Protein AF-A0AAD9R976-F1 (afdb_monomer)

InterPro domains:
  IPR001878 Zinc finger, CCHC-type [SM00343] (143-159)
  IPR001878 Zinc finger, CCHC-type [SM00343] (165-181)
  IPR036875 Zinc finger, CCHC-type superfamily [SSF57756] (142-181)

Sequence (215 aa):
MNLVSHGRLQEFPATRDASSQTETEGRQDQAVQTTREEMAEAAAQTELLGTREVGIQFVEAHEQPGRYEYPPPVRREDPDLPYRETQQALESRRRELRRRQRERARGPTFDELLGATAQEKRNEAEERARIDREEPVRRFFGVCFNCRSTAHRYPNCPHPPRHTFCFRCGLPGKTVKECPRCAYGWEAQGPYRPGETDEVERNRVKKEAMREYYR

Secondary structure (DSSP, 8-state):
----------PPPPP------SSSTHHHHHHHHHHHHHHHHHHHHHGGG--------PPP-------PPPPP------TTHHHHHHHHHHHHHHHHHHHHHHHHHH---HHHHTT--HHHHHHHHHHHHHHHHHS-----TTS-TTT--SSS-GGG-SS---S-B-TTT--BT--TTT-TTTHHHHHTT-S--TTTSTHHHHHHHHHHHHHHHT-

Foldseek 3Di:
DDDDDDDDDDDDDDDDDDDDPPDPPVVVVVVVVVVVVVVVVVVVVVVPPPDDDDDDDDDDDDDDDDPDDDDPDDPDPPPCVVVVVVVVVVVVVVVVVVVVVVVVVVPDDPCVVVVCDPVVVVVVVVVVVVCVVVPCPPCLVQAALQPRDSPDHVVPDPDDRPFAADPRNSHTHDYLCRDPVRVVVDVVVPDDDVPPPCPVVVVVVVVVVVVVVVD

Organism: NCBI:txid1348599

Mean predicted aligned error: 19.86 Å

Radius of gyration: 41.47 Å; Cα contacts (8 Å, |Δi|>4): 73; chains: 1; bounding box: 72×50×154 Å

pLDDT: mean 74.04, std 16.81, range [42.97, 97.44]

Solvent-accessible surface area (backbone atoms only — not comparable to full-atom values): 14153 Å² total; per-residue (Å²): 141,84,88,83,84,83,80,81,87,80,84,78,82,85,82,84,85,76,89,89,84,83,78,71,68,73,64,59,60,56,62,60,53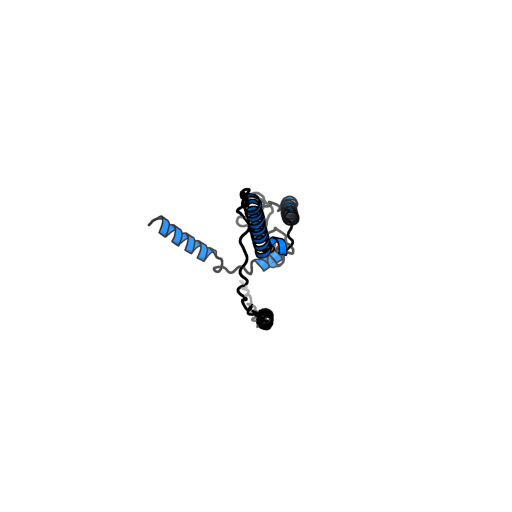,58,58,55,54,57,56,54,55,57,56,61,62,61,66,78,77,72,79,84,83,79,83,80,82,83,79,85,81,83,86,75,94,72,89,72,81,79,76,81,86,70,85,76,70,80,78,59,62,73,54,54,57,52,49,54,52,51,52,50,53,52,52,51,51,51,50,53,51,51,58,61,70,62,54,78,50,72,59,62,73,67,62,63,42,76,61,53,58,48,50,52,52,48,51,50,52,44,51,66,65,70,47,74,74,70,76,59,87,51,44,10,76,73,80,63,42,66,89,41,48,57,96,66,48,91,62,77,86,78,69,56,38,14,86,84,80,58,49,74,79,25,46,44,77,70,25,94,86,42,22,68,68,40,61,76,67,45,81,90,52,92,86,73,50,64,61,60,57,52,50,48,52,52,51,51,54,52,58,57,74,78,106

Structure (mmCIF, N/CA/C/O backbone):
data_AF-A0AAD9R976-F1
#
_entry.id   AF-A0AAD9R976-F1
#
loop_
_atom_site.group_PDB
_atom_site.id
_atom_site.type_symbol
_atom_site.label_atom_id
_atom_site.label_alt_id
_atom_site.label_comp_id
_atom_site.label_asym_id
_atom_site.label_entity_id
_atom_site.label_seq_id
_atom_site.pdbx_PDB_ins_code
_atom_site.Cartn_x
_atom_site.Cartn_y
_atom_site.Cartn_z
_atom_site.occupancy
_atom_site.B_iso_or_equiv
_atom_site.auth_seq_id
_atom_site.auth_comp_id
_atom_site.auth_asym_id
_atom_site.auth_atom_id
_atom_site.pdbx_PDB_model_num
ATOM 1 N N . MET A 1 1 ? 9.659 0.301 -65.713 1.00 44.78 1 MET A N 1
ATOM 2 C CA . MET A 1 1 ? 8.769 -0.730 -65.141 1.00 44.78 1 MET A CA 1
ATOM 3 C C . MET A 1 1 ? 8.760 -0.538 -63.631 1.00 44.78 1 MET A C 1
ATOM 5 O O . MET A 1 1 ? 9.730 -0.910 -62.996 1.00 44.78 1 MET A O 1
ATOM 9 N N . ASN A 1 2 ? 7.733 0.119 -63.084 1.00 43.66 2 ASN A N 1
ATOM 10 C CA . ASN A 1 2 ? 7.552 0.323 -61.642 1.00 43.66 2 ASN A CA 1
ATOM 11 C C . ASN A 1 2 ? 6.185 -0.257 -61.266 1.00 43.66 2 ASN A C 1
ATOM 13 O O . ASN A 1 2 ? 5.170 0.207 -61.779 1.00 43.66 2 ASN A O 1
ATOM 17 N N . LEU A 1 3 ? 6.172 -1.285 -60.418 1.00 52.12 3 LEU A N 1
ATOM 18 C CA . LEU A 1 3 ? 4.960 -1.879 -59.855 1.00 52.12 3 LEU A CA 1
ATOM 19 C C . LEU A 1 3 ? 4.777 -1.319 -58.442 1.00 52.12 3 LEU A C 1
ATOM 21 O O . LEU A 1 3 ? 5.560 -1.617 -57.544 1.00 52.12 3 LEU A O 1
ATOM 25 N N . VAL A 1 4 ? 3.765 -0.470 -58.275 1.00 55.75 4 VAL A N 1
ATOM 26 C CA . VAL A 1 4 ? 3.339 0.079 -56.984 1.00 55.75 4 VAL A CA 1
ATOM 27 C C . VAL A 1 4 ? 2.224 -0.816 -56.449 1.00 55.75 4 VAL A C 1
ATOM 29 O O . VAL A 1 4 ? 1.128 -0.856 -57.004 1.00 55.75 4 VAL A O 1
ATOM 32 N N . SER A 1 5 ? 2.515 -1.562 -55.387 1.00 59.25 5 SER A N 1
ATOM 33 C CA . SER A 1 5 ? 1.550 -2.430 -54.708 1.00 59.25 5 SER A CA 1
ATOM 34 C C . SER A 1 5 ? 0.791 -1.632 -53.647 1.00 59.25 5 SER A C 1
ATOM 36 O O . SER A 1 5 ? 1.349 -1.283 -52.608 1.00 59.25 5 SER A O 1
ATOM 38 N N . HIS A 1 6 ? -0.487 -1.344 -53.898 1.00 57.94 6 HIS A N 1
ATOM 39 C CA . HIS A 1 6 ? -1.389 -0.739 -52.917 1.00 57.94 6 HIS A CA 1
ATOM 40 C C . HIS A 1 6 ? -1.851 -1.791 -51.897 1.00 57.94 6 HIS A C 1
ATOM 42 O O . HIS A 1 6 ? -2.582 -2.724 -52.230 1.00 57.94 6 HIS A O 1
ATOM 48 N N . GLY A 1 7 ? -1.410 -1.638 -50.646 1.00 57.66 7 GLY A N 1
ATOM 49 C CA . GLY A 1 7 ? -1.854 -2.442 -49.508 1.00 57.66 7 GLY A CA 1
ATOM 50 C C . GLY A 1 7 ? -3.281 -2.085 -49.091 1.00 57.66 7 GLY A C 1
ATOM 51 O O . GLY A 1 7 ? -3.593 -0.928 -48.821 1.00 57.66 7 GLY A O 1
ATOM 52 N N . ARG A 1 8 ? -4.144 -3.102 -49.059 1.00 65.69 8 ARG A N 1
ATOM 53 C CA . ARG A 1 8 ? -5.564 -3.049 -48.695 1.00 65.69 8 ARG A CA 1
ATOM 54 C C . ARG A 1 8 ? -5.696 -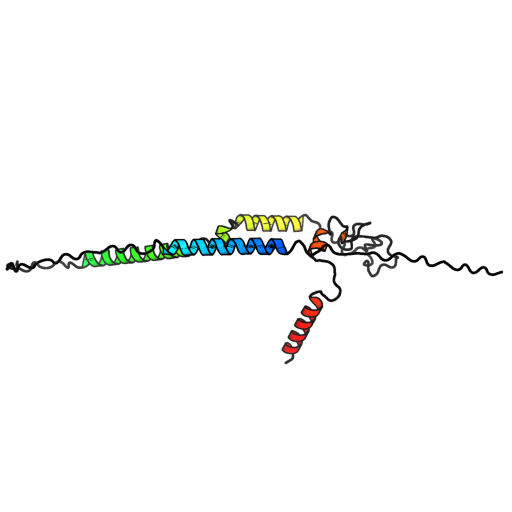2.946 -47.170 1.00 65.69 8 ARG A C 1
ATOM 56 O O . ARG A 1 8 ? -5.301 -3.871 -46.466 1.00 65.69 8 ARG A O 1
ATOM 63 N N . LEU A 1 9 ? -6.230 -1.832 -46.671 1.00 53.31 9 LEU A N 1
ATOM 64 C CA . LEU A 1 9 ? -6.577 -1.663 -45.258 1.00 53.31 9 LEU A CA 1
ATOM 65 C C . LEU A 1 9 ? -7.736 -2.605 -44.906 1.00 53.31 9 LEU A C 1
ATOM 67 O O . LEU A 1 9 ? -8.767 -2.612 -45.577 1.00 53.31 9 LEU A O 1
ATOM 71 N N . GLN A 1 10 ? -7.526 -3.435 -43.887 1.00 61.56 10 GLN A N 1
ATOM 72 C CA . GLN A 1 10 ? -8.500 -4.384 -43.361 1.00 61.56 10 GLN A CA 1
ATOM 73 C C . GLN A 1 10 ? -9.175 -3.732 -42.146 1.00 61.56 10 GLN A C 1
ATOM 75 O O . GLN A 1 10 ? -8.515 -3.444 -41.149 1.00 61.56 10 GLN A O 1
ATOM 80 N N . GLU A 1 11 ? -10.468 -3.435 -42.259 1.00 65.06 11 GLU A N 1
ATOM 81 C CA . GLU A 1 11 ? -11.272 -2.838 -41.189 1.00 65.06 11 GLU A CA 1
ATOM 82 C C . GLU A 1 11 ? -11.631 -3.909 -40.146 1.00 65.06 11 GLU A C 1
ATOM 84 O O . GLU A 1 11 ? -12.155 -4.971 -40.485 1.00 65.06 11 GLU A O 1
ATOM 89 N N . PHE A 1 12 ? -11.327 -3.643 -38.873 1.00 48.59 12 PHE A N 1
ATOM 90 C CA . PHE A 1 12 ? -11.688 -4.513 -37.751 1.00 48.59 12 PHE A CA 1
ATOM 91 C C . PHE A 1 12 ? -13.084 -4.147 -37.214 1.00 48.59 12 PHE A C 1
ATOM 93 O O . PHE A 1 12 ? -13.392 -2.960 -37.095 1.00 48.59 12 PHE A O 1
ATOM 100 N N . PRO A 1 13 ? -13.931 -5.134 -36.861 1.00 62.84 13 PRO A N 1
ATOM 101 C CA . PRO A 1 13 ? -15.273 -4.877 -36.351 1.00 62.84 13 PRO A CA 1
ATOM 102 C C . PRO A 1 13 ? -15.249 -4.290 -34.933 1.00 62.84 13 PRO A C 1
ATOM 104 O O . PRO A 1 13 ? -14.456 -4.696 -34.084 1.00 62.84 13 PRO A O 1
ATOM 107 N N . ALA A 1 14 ? -16.162 -3.350 -34.683 1.00 55.41 14 ALA A N 1
ATOM 108 C CA . ALA A 1 14 ? -16.361 -2.701 -33.393 1.00 55.41 14 ALA A CA 1
ATOM 109 C C . ALA A 1 14 ? -16.757 -3.717 -32.306 1.00 55.41 14 ALA A C 1
ATOM 111 O O . ALA A 1 14 ? -17.782 -4.397 -32.409 1.00 55.41 14 ALA A O 1
ATOM 112 N N . THR A 1 15 ? -15.953 -3.804 -31.249 1.00 56.44 15 THR A N 1
ATOM 113 C CA . THR A 1 15 ? -16.247 -4.608 -30.063 1.00 56.44 15 THR A CA 1
ATOM 114 C C . THR A 1 15 ? -17.342 -3.933 -29.236 1.00 56.44 15 THR A C 1
ATOM 116 O O . THR A 1 15 ? -17.179 -2.821 -28.736 1.00 56.44 15 THR A O 1
ATOM 119 N N . ARG A 1 16 ? -18.486 -4.616 -29.121 1.00 55.03 16 ARG A N 1
ATOM 120 C CA . ARG A 1 16 ? -19.540 -4.349 -28.136 1.00 55.03 16 ARG A CA 1
ATOM 121 C C . ARG A 1 16 ? -19.059 -4.835 -26.769 1.00 55.03 16 ARG A C 1
ATOM 123 O O . ARG A 1 16 ? -19.079 -6.038 -26.541 1.00 55.03 16 ARG A O 1
ATOM 130 N N . ASP A 1 17 ? -18.736 -3.917 -25.867 1.00 49.31 17 ASP A N 1
ATOM 131 C CA . ASP A 1 17 ? -18.639 -4.214 -24.436 1.00 49.31 17 ASP A CA 1
ATOM 132 C C . ASP A 1 17 ? -19.798 -3.517 -23.718 1.00 49.31 17 ASP A C 1
ATOM 134 O O . ASP A 1 17 ? -19.826 -2.296 -23.562 1.00 49.31 17 ASP A O 1
ATOM 138 N N . ALA A 1 18 ? -20.800 -4.314 -23.345 1.00 53.69 18 ALA A N 1
ATOM 139 C CA . ALA A 1 18 ? -21.966 -3.898 -22.584 1.00 53.69 18 ALA A CA 1
ATOM 140 C C . ALA A 1 18 ? -21.968 -4.581 -21.209 1.00 53.69 18 ALA A C 1
ATOM 142 O O . ALA A 1 18 ? -21.865 -5.800 -21.119 1.00 53.69 18 ALA A O 1
ATOM 143 N N . SER A 1 19 ? -22.154 -3.751 -20.180 1.00 54.53 19 SER A N 1
ATOM 144 C CA . SER A 1 19 ? -22.955 -3.990 -18.972 1.00 54.53 19 SER A CA 1
ATOM 145 C C . SER A 1 19 ? -22.742 -5.281 -18.172 1.00 54.53 19 SER A C 1
ATOM 147 O O . SER A 1 19 ? -23.407 -6.283 -18.413 1.00 54.53 19 SER A O 1
ATOM 149 N N . SER A 1 20 ? -21.950 -5.201 -17.096 1.00 54.16 20 SER A N 1
ATOM 150 C CA . SER A 1 20 ? -21.977 -6.207 -16.019 1.00 54.16 20 SER A CA 1
ATOM 151 C C . SER A 1 20 ? -21.491 -5.683 -14.651 1.00 54.16 20 SER A C 1
ATOM 153 O O . SER A 1 20 ? -20.714 -6.362 -13.986 1.00 54.16 20 SER A O 1
ATOM 155 N N . GLN A 1 21 ? -21.879 -4.469 -14.225 1.00 53.38 21 GLN A N 1
ATOM 156 C CA . GLN A 1 21 ? -21.360 -3.868 -12.973 1.00 53.38 21 GLN A CA 1
ATOM 157 C C . GLN A 1 21 ? -22.394 -3.424 -11.916 1.00 53.38 21 GLN A C 1
ATOM 159 O O . GLN A 1 21 ? -21.988 -2.839 -10.923 1.00 53.38 21 GLN A O 1
ATOM 164 N N . THR A 1 22 ? -23.695 -3.715 -12.031 1.00 54.75 22 THR A N 1
ATOM 165 C CA . THR A 1 22 ? -24.701 -3.113 -11.116 1.00 54.75 22 THR A CA 1
ATOM 166 C C . THR A 1 22 ? -25.322 -4.034 -10.057 1.00 54.75 22 THR A C 1
ATOM 168 O O . THR A 1 22 ? -26.258 -3.612 -9.391 1.00 54.75 22 THR A O 1
ATOM 171 N N . GLU A 1 23 ? -24.854 -5.270 -9.852 1.00 55.75 23 GLU A N 1
ATOM 172 C CA . GLU A 1 23 ? -25.568 -6.216 -8.961 1.00 55.75 23 GLU A CA 1
ATOM 173 C C . GLU A 1 23 ? -24.941 -6.430 -7.570 1.00 55.75 23 GLU A C 1
ATOM 175 O O . GLU A 1 23 ? -25.578 -7.019 -6.698 1.00 55.75 23 GLU A O 1
ATOM 180 N N . THR A 1 24 ? -23.727 -5.940 -7.302 1.00 55.38 24 THR A N 1
ATOM 181 C CA . THR A 1 24 ? -23.036 -6.227 -6.027 1.00 55.38 24 THR A CA 1
ATOM 182 C C . THR A 1 24 ? -23.250 -5.193 -4.922 1.00 55.38 24 THR A C 1
ATOM 184 O O . THR A 1 24 ? -23.068 -5.529 -3.754 1.00 55.38 24 THR A O 1
ATOM 187 N N . GLU A 1 25 ? -23.670 -3.967 -5.241 1.00 53.06 25 GLU A N 1
ATOM 188 C CA . GLU A 1 25 ? -23.799 -2.891 -4.241 1.00 53.06 25 GLU A CA 1
ATOM 189 C C . GLU A 1 25 ? -25.063 -3.035 -3.370 1.00 53.06 25 GLU A C 1
ATOM 191 O O . GLU A 1 25 ? -25.015 -2.788 -2.169 1.00 53.06 25 GLU A O 1
ATOM 196 N N . GLY A 1 26 ? -26.164 -3.584 -3.900 1.00 52.47 26 GLY A N 1
ATOM 197 C CA . GLY A 1 26 ? -27.426 -3.709 -3.149 1.00 52.47 26 GLY A CA 1
ATOM 198 C C . GLY A 1 26 ? -27.428 -4.734 -2.003 1.00 52.47 26 GLY A C 1
ATOM 199 O O . GLY A 1 26 ? -28.357 -4.753 -1.196 1.00 52.47 26 GLY A O 1
ATOM 200 N N . ARG A 1 27 ? -26.413 -5.605 -1.907 1.00 52.91 27 ARG A N 1
ATOM 201 C CA . ARG A 1 27 ? -26.373 -6.681 -0.899 1.00 52.91 27 ARG A CA 1
ATOM 202 C C . ARG A 1 27 ? -25.699 -6.262 0.409 1.00 52.91 27 ARG A C 1
ATOM 204 O O . ARG A 1 27 ? -25.957 -6.881 1.437 1.00 52.91 27 ARG A O 1
ATOM 211 N N . GLN A 1 28 ? -24.855 -5.228 0.381 1.00 55.72 28 GLN A N 1
ATOM 212 C CA . GLN A 1 28 ? -24.188 -4.723 1.586 1.00 55.72 28 GLN A CA 1
ATOM 213 C C . GLN A 1 28 ? -25.112 -3.827 2.419 1.00 55.72 28 GLN A C 1
ATOM 215 O O . GLN A 1 28 ? -25.107 -3.932 3.645 1.00 55.72 28 GLN A O 1
ATOM 220 N N . ASP A 1 29 ? -25.982 -3.045 1.778 1.00 56.03 29 ASP A N 1
ATOM 221 C CA . ASP A 1 29 ? -26.895 -2.141 2.489 1.00 56.03 29 ASP A CA 1
ATOM 222 C C . ASP A 1 29 ? -27.957 -2.881 3.322 1.00 56.03 29 ASP A C 1
ATOM 224 O O . ASP A 1 29 ? -28.343 -2.411 4.394 1.00 56.03 29 ASP A O 1
ATOM 228 N N . GLN A 1 30 ? -28.381 -4.079 2.900 1.00 57.72 30 GLN A N 1
ATOM 229 C CA . GLN A 1 30 ? -29.370 -4.869 3.648 1.00 57.72 30 GLN A CA 1
ATOM 230 C C . GLN A 1 30 ? -28.823 -5.420 4.975 1.00 57.72 30 GLN A C 1
ATOM 232 O O . GLN A 1 30 ? -29.559 -5.477 5.956 1.00 57.72 30 GLN A O 1
ATOM 237 N N . ALA A 1 31 ? -27.535 -5.775 5.046 1.00 59.00 31 ALA A N 1
ATOM 238 C CA . ALA A 1 31 ? -26.938 -6.328 6.267 1.00 59.00 31 ALA A CA 1
ATOM 239 C C . ALA A 1 31 ? -26.729 -5.267 7.366 1.00 59.00 31 ALA A C 1
ATOM 241 O O . ALA A 1 31 ? -26.733 -5.580 8.556 1.00 59.00 31 ALA A O 1
ATOM 242 N N . VAL A 1 32 ? -26.563 -3.997 6.982 1.00 60.88 32 VAL A N 1
ATOM 243 C CA . VAL A 1 32 ? -26.409 -2.890 7.938 1.00 60.88 32 VAL A CA 1
ATOM 244 C C . VAL A 1 32 ? -27.760 -2.490 8.540 1.00 60.88 32 VAL A C 1
ATOM 246 O O . VAL A 1 32 ? -27.821 -2.132 9.715 1.00 60.88 32 VAL A O 1
ATOM 249 N N . GLN A 1 33 ? -28.856 -2.604 7.784 1.00 60.62 33 GLN A N 1
ATOM 250 C CA . GLN A 1 33 ? -30.193 -2.261 8.278 1.00 60.62 33 GLN A CA 1
ATOM 251 C C . GLN A 1 33 ? -30.706 -3.250 9.336 1.00 60.62 33 GLN A C 1
ATOM 253 O O . GLN A 1 33 ? -31.237 -2.809 10.355 1.00 60.62 33 GLN A O 1
ATOM 258 N N . THR A 1 34 ? -30.458 -4.554 9.174 1.00 66.38 34 THR A N 1
ATOM 259 C CA . THR A 1 34 ? -30.938 -5.581 10.120 1.00 66.38 34 THR A CA 1
ATOM 260 C C . THR A 1 34 ? -30.334 -5.442 11.519 1.00 66.38 34 THR A C 1
ATOM 262 O O . THR A 1 34 ? -31.030 -5.609 12.514 1.00 66.38 34 THR A O 1
ATOM 265 N N . THR A 1 35 ? -29.060 -5.052 11.629 1.00 68.50 35 THR A N 1
ATOM 266 C CA . THR A 1 35 ? -28.397 -4.916 12.944 1.00 68.50 35 THR A CA 1
ATOM 267 C C . THR A 1 35 ? -28.891 -3.716 13.755 1.00 68.50 35 THR A C 1
ATOM 269 O O . THR A 1 35 ? -28.844 -3.730 14.985 1.00 68.50 35 THR A O 1
ATOM 272 N N . ARG A 1 36 ? -29.397 -2.667 13.093 1.00 72.25 36 ARG A N 1
ATOM 273 C CA . ARG A 1 36 ? -29.889 -1.461 13.771 1.00 72.25 36 ARG A CA 1
ATOM 274 C C . ARG A 1 36 ? -31.266 -1.667 14.405 1.00 72.25 36 ARG A C 1
ATOM 276 O O . ARG A 1 36 ? -31.518 -1.107 15.471 1.00 72.25 36 ARG A O 1
ATOM 283 N N . GLU A 1 37 ? -32.135 -2.449 13.770 1.00 73.50 37 GLU A N 1
ATOM 284 C CA . GLU A 1 37 ? -33.472 -2.751 14.298 1.00 73.50 37 GLU A CA 1
ATOM 285 C C . GLU A 1 37 ? -33.393 -3.669 15.527 1.00 73.50 37 GLU A C 1
ATOM 287 O O . GLU A 1 37 ? -34.012 -3.370 16.549 1.00 73.50 37 GLU A O 1
ATOM 292 N N . GLU A 1 38 ? -32.526 -4.687 15.503 1.00 74.38 38 GLU A N 1
ATOM 293 C CA . GLU A 1 38 ? -32.326 -5.598 16.643 1.00 74.38 38 GLU A CA 1
ATOM 294 C C . GLU A 1 38 ? -31.787 -4.878 17.896 1.00 74.38 38 GLU A C 1
ATOM 296 O O . GLU A 1 38 ? -32.214 -5.159 19.020 1.00 74.38 38 GLU A O 1
ATOM 301 N N . MET A 1 39 ? -30.891 -3.893 17.735 1.00 70.31 39 MET A N 1
ATOM 302 C CA . MET A 1 39 ? -30.391 -3.106 18.873 1.00 70.31 39 MET A CA 1
ATOM 303 C C . MET A 1 39 ? -31.442 -2.147 19.452 1.00 70.31 39 MET A C 1
ATOM 305 O O . MET A 1 39 ? -31.425 -1.882 20.657 1.00 70.31 39 MET A O 1
ATOM 309 N N . ALA A 1 40 ? -32.358 -1.631 18.626 1.00 73.06 40 ALA A N 1
ATOM 310 C CA . ALA A 1 40 ? -33.440 -0.766 19.095 1.00 73.06 40 ALA A CA 1
ATOM 311 C C . ALA A 1 40 ? -34.479 -1.550 19.916 1.00 73.06 40 ALA A C 1
ATOM 313 O O . ALA A 1 40 ? -34.969 -1.050 20.931 1.00 73.06 40 ALA A O 1
ATOM 314 N N . GLU A 1 41 ? -34.767 -2.795 19.533 1.00 73.38 41 GLU A N 1
ATOM 315 C CA . GLU A 1 41 ? -35.720 -3.648 20.247 1.00 73.38 41 GLU A CA 1
ATOM 316 C C . GLU A 1 41 ? -35.177 -4.115 21.612 1.00 73.38 41 GLU A C 1
ATOM 318 O O . GLU A 1 41 ? -35.903 -4.110 22.611 1.00 73.38 41 GLU A O 1
ATOM 323 N N . ALA A 1 42 ? -33.874 -4.405 21.706 1.00 66.31 42 ALA A N 1
ATOM 324 C CA . ALA A 1 42 ? -33.225 -4.748 22.974 1.00 66.31 42 ALA A CA 1
ATOM 325 C C . ALA A 1 42 ? -33.232 -3.586 23.991 1.00 66.31 42 ALA A C 1
ATOM 327 O O . ALA A 1 42 ? -33.390 -3.803 25.197 1.00 66.31 42 ALA A O 1
ATOM 328 N N . ALA A 1 43 ? -33.108 -2.339 23.523 1.00 66.31 43 ALA A N 1
ATOM 329 C CA . ALA A 1 43 ? -33.169 -1.165 24.394 1.00 66.31 43 ALA A CA 1
ATOM 330 C C . ALA A 1 43 ? -34.568 -0.982 25.015 1.00 66.31 43 ALA A C 1
ATOM 332 O O . ALA A 1 43 ? -34.676 -0.749 26.219 1.00 66.31 43 ALA A O 1
ATOM 333 N N . ALA A 1 44 ? -35.636 -1.183 24.234 1.00 66.94 44 ALA A N 1
ATOM 334 C CA . ALA A 1 44 ? -37.017 -1.046 24.704 1.00 66.94 44 ALA A CA 1
ATOM 335 C C . ALA A 1 44 ? -37.412 -2.090 25.769 1.00 66.94 44 ALA A C 1
ATOM 337 O O . ALA A 1 44 ? -38.168 -1.783 26.691 1.00 66.94 44 ALA A O 1
ATOM 338 N N . GLN A 1 45 ? -36.872 -3.312 25.704 1.00 64.31 45 GLN A N 1
ATOM 339 C CA . GLN A 1 45 ? -37.175 -4.351 26.700 1.00 64.31 45 GLN A CA 1
ATOM 340 C C . GLN A 1 45 ? -36.571 -4.058 28.084 1.00 64.31 45 GLN A C 1
ATOM 342 O O . GLN A 1 45 ? -37.061 -4.565 29.094 1.00 64.31 45 GLN A O 1
ATOM 347 N N . THR A 1 46 ? -35.541 -3.212 28.157 1.00 59.12 46 THR A N 1
ATOM 348 C CA . THR A 1 46 ? -34.829 -2.941 29.415 1.00 59.12 46 THR A CA 1
ATOM 349 C C . THR A 1 46 ? -35.573 -1.937 30.309 1.00 59.12 46 THR A C 1
ATOM 351 O O . THR A 1 46 ? -35.412 -1.960 31.529 1.00 59.12 46 THR A O 1
ATOM 354 N N . GLU A 1 47 ? -36.452 -1.100 29.748 1.00 60.81 47 GLU A N 1
ATOM 355 C CA . GLU A 1 47 ? -37.218 -0.106 30.518 1.00 60.81 47 GLU A CA 1
ATOM 356 C C . GLU A 1 47 ? -38.427 -0.699 31.269 1.00 60.81 47 GLU A C 1
ATOM 358 O O . GLU A 1 47 ? -38.890 -0.120 32.251 1.00 60.81 47 GLU A O 1
ATOM 363 N N . LEU A 1 48 ? -38.905 -1.892 30.896 1.00 57.03 48 LEU A N 1
ATOM 364 C CA . LEU A 1 48 ? -40.108 -2.501 31.488 1.00 57.03 48 LEU A CA 1
ATOM 365 C C . LEU A 1 48 ? -39.896 -3.187 32.852 1.00 57.03 48 LEU A C 1
ATOM 367 O O . LEU A 1 48 ? -40.871 -3.572 33.496 1.00 57.03 48 LEU A O 1
ATOM 371 N N . LEU A 1 49 ? -38.657 -3.329 33.336 1.00 56.19 49 LEU A N 1
ATOM 372 C CA . LEU A 1 49 ? -38.351 -4.049 34.588 1.00 56.19 49 LEU A CA 1
ATOM 373 C C . LEU A 1 49 ? -37.915 -3.135 35.752 1.00 56.19 49 LEU A C 1
ATOM 375 O O . LEU A 1 49 ? -37.427 -3.615 36.776 1.00 56.19 49 LEU A O 1
ATOM 379 N N . GLY A 1 50 ? -38.084 -1.819 35.607 1.00 55.31 50 GLY A N 1
ATOM 380 C CA . GLY A 1 50 ? -37.272 -0.837 36.320 1.00 55.31 50 GLY A CA 1
ATOM 381 C C . GLY A 1 50 ? -37.832 -0.100 37.538 1.00 55.31 50 GLY A C 1
ATOM 382 O O . GLY A 1 50 ? -37.094 0.737 38.029 1.00 55.31 50 GLY A O 1
ATOM 383 N N . THR A 1 51 ? -39.037 -0.336 38.071 1.00 54.50 51 THR A N 1
ATOM 384 C CA . THR A 1 51 ? -39.481 0.335 39.323 1.00 54.50 51 THR A CA 1
ATOM 385 C C . THR A 1 51 ? -40.523 -0.479 40.093 1.00 54.50 51 THR A C 1
ATOM 387 O O . THR A 1 51 ? -41.724 -0.228 40.042 1.00 54.50 51 THR A O 1
ATOM 390 N N . ARG A 1 52 ? -40.075 -1.469 40.871 1.00 48.78 52 ARG A N 1
ATOM 391 C CA . ARG A 1 52 ? -40.934 -2.092 41.888 1.00 48.78 52 ARG A CA 1
ATOM 392 C C . ARG A 1 52 ? -40.786 -1.302 43.189 1.00 48.78 52 ARG A C 1
ATOM 394 O O . ARG A 1 52 ? -39.830 -1.500 43.933 1.00 48.78 52 ARG A O 1
ATOM 401 N N . GLU A 1 53 ? -41.702 -0.362 43.409 1.00 50.00 53 GLU A N 1
ATOM 402 C CA . GLU A 1 53 ? -41.803 0.433 44.635 1.00 50.00 53 GLU A CA 1
ATOM 403 C C . GLU A 1 53 ? -42.010 -0.490 45.845 1.00 50.00 53 GLU A C 1
ATOM 405 O O . GLU A 1 53 ? -43.044 -1.141 45.992 1.00 50.00 53 GLU A O 1
ATOM 410 N N . VAL A 1 54 ? -41.007 -0.575 46.720 1.00 55.41 54 VAL A N 1
ATOM 411 C CA . VAL A 1 54 ? -41.149 -1.217 48.030 1.00 55.41 54 VAL A CA 1
ATOM 412 C C . VAL A 1 54 ? -41.605 -0.138 49.005 1.00 55.41 54 VAL A C 1
ATOM 414 O O . VAL A 1 54 ? -40.803 0.668 49.474 1.00 55.41 54 VAL A O 1
ATOM 417 N N . GLY A 1 55 ? -42.910 -0.098 49.273 1.00 46.06 55 GLY A N 1
ATOM 418 C CA . GLY A 1 55 ? -43.499 0.778 50.281 1.00 46.06 55 GLY A CA 1
ATOM 419 C C . GLY A 1 55 ? -43.006 0.408 51.680 1.00 46.06 55 GLY A C 1
ATOM 420 O O . GLY A 1 55 ? -43.332 -0.657 52.200 1.00 46.06 55 GLY A O 1
ATOM 421 N N . ILE A 1 56 ? -42.217 1.290 52.289 1.00 52.97 56 ILE A N 1
ATOM 422 C CA . ILE A 1 56 ? -41.820 1.197 53.696 1.00 52.97 56 ILE A CA 1
ATOM 423 C C . ILE A 1 56 ? -42.970 1.776 54.524 1.00 52.97 56 ILE A C 1
ATOM 425 O O . ILE A 1 56 ? -43.207 2.983 54.505 1.00 52.97 56 ILE A O 1
ATOM 429 N N . GLN A 1 57 ? -43.704 0.917 55.231 1.00 49.81 57 GLN A N 1
ATOM 430 C CA . GLN A 1 57 ? -44.724 1.350 56.184 1.00 49.81 57 GLN A CA 1
ATOM 431 C C . GLN A 1 57 ? -44.044 1.837 57.469 1.00 49.81 57 GLN A C 1
ATOM 433 O O . GLN A 1 57 ? -43.397 1.062 58.174 1.00 49.81 57 GLN A O 1
ATOM 438 N N . PHE A 1 58 ? -44.179 3.131 57.760 1.00 42.97 58 PHE A N 1
ATOM 439 C CA . PHE A 1 58 ? -43.841 3.705 59.059 1.00 42.97 58 PHE A CA 1
ATOM 440 C C . PHE A 1 58 ? -44.933 3.332 60.065 1.00 42.97 58 PHE A C 1
ATOM 442 O O . PHE A 1 58 ? -46.102 3.652 59.868 1.00 42.97 58 PHE A O 1
ATOM 449 N N . VAL A 1 59 ? -44.542 2.647 61.136 1.00 51.12 59 VAL A N 1
ATOM 450 C CA . VAL A 1 59 ? -45.395 2.372 62.297 1.00 51.12 59 VAL A CA 1
ATOM 451 C C . VAL A 1 59 ? -45.216 3.517 63.290 1.00 51.12 59 VAL A C 1
ATOM 453 O O . VAL A 1 59 ? -44.105 3.760 63.760 1.00 51.12 59 VAL A O 1
ATOM 456 N N . GLU A 1 60 ? -46.300 4.235 63.581 1.00 51.53 60 GLU A N 1
ATOM 457 C CA . GLU A 1 60 ? -46.348 5.281 64.606 1.00 51.53 60 GLU A CA 1
ATOM 458 C C . GLU A 1 60 ? -46.214 4.654 66.000 1.00 51.53 60 GLU A C 1
ATOM 460 O O . GLU A 1 60 ? -47.042 3.850 66.433 1.00 51.53 60 GLU A O 1
ATOM 465 N N . ALA A 1 61 ? -45.142 5.013 66.707 1.00 45.19 61 ALA A N 1
ATOM 466 C CA . ALA A 1 61 ? -44.924 4.618 68.089 1.00 45.19 61 ALA A CA 1
ATOM 467 C C . ALA A 1 61 ? -45.689 5.569 69.021 1.00 45.19 61 ALA A C 1
ATOM 469 O O . ALA A 1 61 ? -45.368 6.750 69.124 1.00 45.19 61 ALA A O 1
ATOM 470 N N . HIS A 1 62 ? -46.699 5.030 69.700 1.00 44.69 62 HIS A N 1
ATOM 471 C CA . HIS A 1 62 ? -47.447 5.700 70.760 1.00 44.69 62 HIS A CA 1
ATOM 472 C C . HIS A 1 62 ? -46.550 5.961 71.984 1.00 44.69 62 HIS A C 1
ATOM 474 O O . HIS A 1 62 ? -46.004 5.030 72.578 1.00 44.69 62 HIS A O 1
ATOM 480 N N . GLU A 1 63 ? -46.438 7.227 72.382 1.00 47.62 63 GLU A N 1
ATOM 481 C CA . GLU A 1 63 ? -45.759 7.667 73.601 1.00 47.62 63 GLU A CA 1
ATOM 482 C C . GLU A 1 63 ? -46.582 7.326 74.859 1.00 47.62 63 GLU A C 1
ATOM 484 O O . GLU A 1 63 ? -47.776 7.618 74.942 1.00 47.62 63 GLU A O 1
ATOM 489 N N . GLN A 1 64 ? -45.925 6.767 75.880 1.00 56.75 64 GLN A N 1
ATOM 490 C CA . GLN A 1 64 ? -46.385 6.837 77.269 1.00 56.75 64 GLN A CA 1
ATOM 491 C C . GLN A 1 64 ? -45.349 7.605 78.103 1.00 56.75 64 GLN A C 1
ATOM 493 O O . GLN A 1 64 ? -44.180 7.208 78.126 1.00 56.75 64 GLN A O 1
ATOM 498 N N . PRO A 1 65 ? -45.739 8.665 78.835 1.00 51.06 65 PRO A N 1
ATOM 499 C CA . PRO A 1 65 ? -44.838 9.369 79.735 1.00 51.06 65 PRO A CA 1
ATOM 500 C C . PRO A 1 65 ? -44.720 8.612 81.068 1.00 51.06 65 PRO A C 1
ATOM 502 O O . PRO A 1 65 ? -45.438 8.874 82.031 1.00 51.06 65 PRO A O 1
ATOM 505 N N . GLY A 1 66 ? -43.789 7.659 81.124 1.00 47.34 66 GLY A N 1
ATOM 506 C CA . GLY A 1 66 ? -43.313 7.061 82.371 1.00 47.34 66 GLY A CA 1
ATOM 507 C C . GLY A 1 66 ? -42.223 7.932 82.994 1.00 47.34 66 GLY A C 1
ATOM 508 O O . GLY A 1 66 ? -41.160 8.123 82.407 1.00 47.34 66 GLY A O 1
ATOM 509 N N . ARG A 1 67 ? -42.486 8.477 84.184 1.00 57.34 67 ARG A N 1
ATOM 510 C CA . ARG A 1 67 ? -41.558 9.307 84.965 1.00 57.34 67 ARG A CA 1
ATOM 511 C C . ARG A 1 67 ? -40.392 8.445 85.465 1.00 57.34 67 ARG A C 1
ATOM 513 O 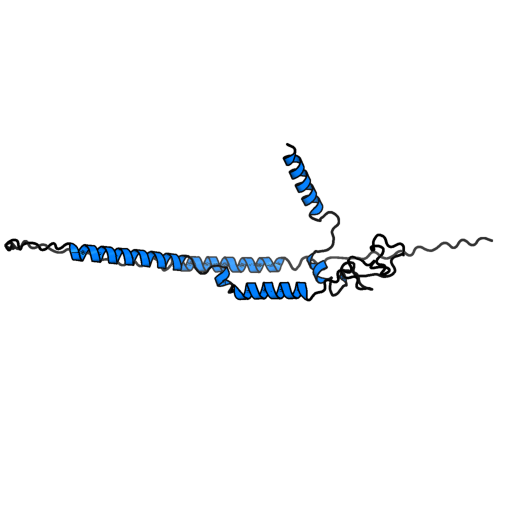O . ARG A 1 67 ? -40.472 7.846 86.531 1.00 57.34 67 ARG A O 1
ATOM 520 N N . TYR A 1 68 ? -39.337 8.353 84.662 1.00 56.84 68 TYR A N 1
ATOM 521 C CA . TYR A 1 68 ? -38.114 7.634 85.006 1.00 56.84 68 TYR A CA 1
ATOM 522 C C . TYR A 1 68 ? -37.249 8.516 85.915 1.00 56.84 68 TYR A C 1
ATOM 524 O O . TYR A 1 68 ? -36.840 9.613 85.526 1.00 56.84 68 TYR A O 1
ATOM 532 N N . GLU A 1 69 ? -37.003 8.067 87.144 1.00 59.34 69 GLU A N 1
ATOM 533 C CA . GLU A 1 69 ? -36.048 8.710 88.043 1.00 59.34 69 GLU A CA 1
ATOM 534 C C . GLU A 1 69 ? -34.634 8.525 87.485 1.00 59.34 69 GLU A C 1
ATOM 536 O O . GLU A 1 69 ? -34.188 7.411 87.206 1.00 59.34 69 GLU A O 1
ATOM 541 N N . TYR A 1 70 ? -33.946 9.645 87.266 1.00 53.94 70 TYR A N 1
ATOM 542 C CA . TYR A 1 70 ? -32.610 9.656 86.689 1.00 53.94 70 TYR A CA 1
ATOM 543 C C . TYR A 1 70 ? -31.599 9.057 87.678 1.00 53.94 70 TYR A C 1
ATOM 545 O O . TYR A 1 70 ? -31.458 9.583 88.786 1.00 53.94 70 TYR A O 1
ATOM 553 N N . PRO A 1 71 ? -30.853 8.006 87.294 1.00 68.38 71 PRO A N 1
ATOM 554 C CA . PRO A 1 71 ? -29.726 7.547 88.088 1.00 68.38 71 PRO A CA 1
ATOM 555 C C . PRO A 1 71 ? -28.630 8.629 88.137 1.00 68.38 71 PRO A C 1
ATOM 557 O O . PRO A 1 71 ? -28.501 9.431 87.204 1.00 68.38 71 PRO A O 1
ATOM 560 N N . PRO A 1 72 ? -27.831 8.671 89.218 1.00 61.50 72 PRO A N 1
ATOM 561 C CA . PRO A 1 72 ? -26.770 9.656 89.383 1.00 61.50 72 PRO A CA 1
ATOM 562 C C . PRO A 1 72 ? -25.740 9.572 88.242 1.00 61.50 72 PRO A C 1
ATOM 564 O O . PRO A 1 72 ? -25.481 8.482 87.720 1.00 61.50 72 PRO A O 1
ATOM 567 N N . PRO A 1 73 ? -25.130 10.706 87.849 1.00 54.25 73 PRO A N 1
ATOM 568 C CA . PRO A 1 73 ? -24.200 10.761 86.731 1.00 54.25 73 PRO A CA 1
ATOM 569 C C . PRO A 1 73 ? -22.937 9.956 87.050 1.00 54.25 73 PRO A C 1
ATOM 571 O O . PRO A 1 73 ? -22.067 10.387 87.806 1.00 54.25 73 PRO A O 1
ATOM 574 N N . VAL A 1 74 ? -22.834 8.773 86.450 1.00 59.22 74 VAL A N 1
ATOM 575 C CA . VAL A 1 74 ? -21.589 8.005 86.386 1.00 59.22 74 VAL A CA 1
ATOM 576 C C . VAL A 1 74 ? -20.576 8.853 85.613 1.00 59.22 74 VAL A C 1
ATOM 578 O O . VAL A 1 74 ? -20.916 9.407 84.563 1.00 59.22 74 VAL A O 1
ATOM 581 N N . ARG A 1 75 ? -19.345 9.001 86.130 1.00 59.69 75 ARG A N 1
ATOM 582 C CA . ARG A 1 75 ? -18.244 9.646 85.393 1.00 59.69 75 ARG A CA 1
ATOM 583 C C . ARG A 1 75 ? -18.141 8.972 84.024 1.00 59.69 75 ARG A C 1
ATOM 585 O O . ARG A 1 75 ? -17.795 7.799 83.950 1.00 59.69 75 ARG A O 1
ATOM 592 N N . ARG A 1 76 ? -18.497 9.710 82.968 1.00 55.44 76 ARG A N 1
ATOM 593 C CA . ARG A 1 76 ? -18.403 9.259 81.580 1.00 55.44 76 ARG A CA 1
ATOM 594 C C . ARG A 1 76 ? -16.928 9.056 81.260 1.00 55.44 76 ARG A C 1
ATOM 596 O O . ARG A 1 76 ? -16.205 10.031 81.080 1.00 55.44 76 ARG A O 1
ATOM 603 N N . GLU A 1 77 ? -16.486 7.806 81.230 1.00 60.47 77 GLU A N 1
ATOM 604 C CA . GLU A 1 77 ? -15.348 7.452 80.388 1.00 60.47 77 GLU A CA 1
ATOM 605 C C . GLU A 1 77 ? -15.716 7.856 78.960 1.00 60.47 77 GLU A C 1
ATOM 607 O O . GLU A 1 77 ? -16.844 7.604 78.536 1.00 60.47 77 GLU A O 1
ATOM 612 N N . ASP A 1 78 ? -14.811 8.569 78.291 1.00 57.94 78 ASP A N 1
ATOM 613 C CA . ASP A 1 78 ? -15.016 9.230 77.000 1.00 57.94 78 ASP A CA 1
ATOM 614 C C . ASP A 1 78 ? -15.612 8.240 75.967 1.00 57.94 78 ASP A C 1
ATOM 616 O O . ASP A 1 78 ? -14.880 7.405 75.423 1.00 57.94 78 ASP A O 1
ATOM 620 N N . PRO A 1 79 ? -16.936 8.269 75.694 1.00 58.03 79 PRO A N 1
ATOM 621 C CA . PRO A 1 79 ? -17.609 7.234 74.898 1.00 58.03 79 PRO A CA 1
ATOM 622 C C . PRO A 1 79 ? -17.250 7.286 73.406 1.00 58.03 79 PRO A C 1
ATOM 624 O O . PRO A 1 79 ? -17.636 6.406 72.637 1.00 58.03 79 PRO A O 1
ATOM 627 N N . ASP A 1 80 ? -16.530 8.327 72.984 1.00 56.97 80 ASP A N 1
ATOM 628 C CA . ASP A 1 80 ? -16.374 8.711 71.581 1.00 56.97 80 ASP A CA 1
ATOM 629 C C . ASP A 1 80 ? -15.159 8.079 70.879 1.00 56.97 80 ASP A C 1
ATOM 631 O O . ASP A 1 80 ? -15.036 8.160 69.651 1.00 56.97 80 ASP A O 1
ATOM 635 N N . LEU A 1 81 ? -14.264 7.409 71.614 1.00 54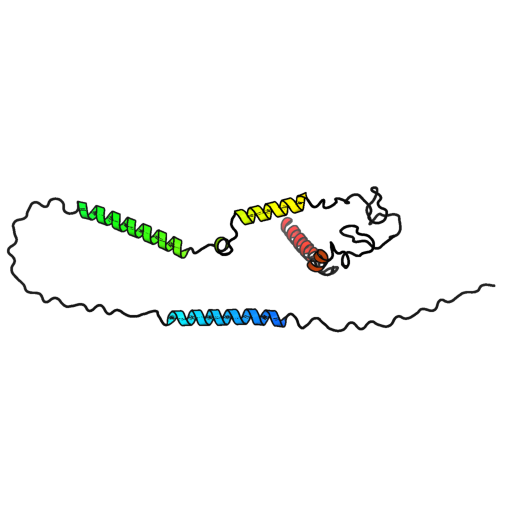.31 81 LEU A N 1
ATOM 636 C CA . LEU A 1 81 ? -13.089 6.753 71.027 1.00 54.31 81 LEU A CA 1
ATOM 637 C C . LEU A 1 81 ? -13.423 5.539 70.127 1.00 54.31 81 LEU A C 1
ATOM 639 O O . LEU A 1 81 ? -12.940 5.525 68.991 1.00 54.31 81 LEU A O 1
ATOM 643 N N . PRO A 1 82 ? -14.291 4.573 70.507 1.00 59.50 82 PRO A N 1
ATOM 644 C CA . PRO A 1 82 ? -14.655 3.462 69.613 1.00 59.50 82 PRO A CA 1
ATOM 645 C C . PRO A 1 82 ? -15.514 3.905 68.411 1.00 59.50 82 PRO A C 1
ATOM 647 O O . PRO A 1 82 ? -15.578 3.218 67.386 1.00 59.50 82 PRO A O 1
ATOM 650 N N . TYR A 1 83 ? -16.157 5.075 68.490 1.00 63.47 83 TYR A N 1
ATOM 651 C CA . TYR A 1 83 ? -16.989 5.607 67.409 1.00 63.47 83 TYR A CA 1
ATOM 652 C C . TYR A 1 83 ? -16.169 6.242 66.270 1.00 63.47 83 TYR A C 1
ATOM 654 O O . TYR A 1 83 ? -16.520 6.126 65.095 1.00 63.47 83 TYR A O 1
ATOM 662 N N . ARG A 1 84 ? -15.032 6.883 66.572 1.00 65.12 84 ARG A N 1
ATOM 663 C CA . ARG A 1 84 ? -14.170 7.475 65.529 1.00 65.12 84 ARG A CA 1
ATOM 664 C C . ARG A 1 84 ? -13.446 6.432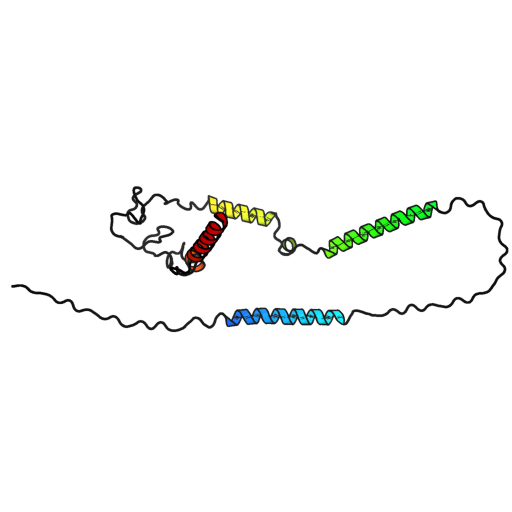 64.681 1.00 65.12 84 ARG A C 1
ATOM 666 O O . ARG A 1 84 ? -13.319 6.614 63.471 1.00 65.12 84 ARG A O 1
ATOM 673 N N . GLU A 1 85 ? -13.007 5.337 65.289 1.00 71.50 85 GLU A N 1
ATOM 674 C CA . GLU A 1 85 ? -12.312 4.259 64.576 1.00 71.50 85 GLU A CA 1
ATOM 675 C C . GLU A 1 85 ? -13.267 3.499 63.639 1.00 71.50 85 GLU A C 1
ATOM 677 O O . GLU A 1 85 ? -12.937 3.198 62.488 1.00 71.50 85 GLU A O 1
ATOM 682 N N . THR A 1 86 ? -14.519 3.311 64.067 1.00 80.06 86 THR A N 1
ATOM 683 C CA . THR A 1 86 ? -15.575 2.724 63.229 1.00 80.06 86 THR A CA 1
ATOM 684 C C . THR A 1 86 ? -15.981 3.636 62.064 1.00 80.06 86 THR A C 1
ATOM 686 O O . THR A 1 86 ? -16.197 3.141 60.955 1.00 80.06 86 THR A O 1
ATOM 689 N N . GLN A 1 87 ? -15.993 4.961 62.248 1.00 84.62 87 GLN A N 1
ATOM 690 C CA . GLN A 1 87 ? -16.211 5.934 61.163 1.00 84.62 87 GLN A CA 1
ATOM 691 C C . GLN A 1 87 ? -15.108 5.865 60.090 1.00 84.62 87 GLN A C 1
ATOM 693 O O . GLN A 1 87 ? -15.411 5.762 58.898 1.00 84.62 87 GLN A O 1
ATOM 698 N N . GLN A 1 88 ? -13.832 5.833 60.491 1.00 89.62 88 GLN A N 1
ATOM 699 C CA . GLN A 1 88 ? -12.705 5.726 59.552 1.00 89.62 88 GLN A CA 1
ATOM 700 C C . GLN A 1 88 ? -12.712 4.403 58.770 1.00 89.62 88 GLN A C 1
ATOM 702 O O . GLN A 1 88 ? -12.445 4.383 57.560 1.00 89.62 88 GLN A O 1
ATOM 707 N N . ALA A 1 89 ? -13.070 3.296 59.427 1.00 87.50 89 ALA A N 1
ATOM 708 C CA . ALA A 1 89 ? -13.218 1.998 58.774 1.00 87.50 89 ALA A CA 1
ATOM 709 C C . ALA A 1 89 ? -14.358 2.001 57.736 1.00 87.50 89 ALA A C 1
ATOM 711 O O . ALA A 1 89 ? -14.190 1.499 56.618 1.00 87.50 89 ALA A O 1
ATOM 712 N N . LEU A 1 90 ? -15.503 2.614 58.060 1.00 91.31 90 LEU A N 1
ATOM 713 C CA . LEU A 1 90 ? -16.639 2.745 57.141 1.00 91.31 90 LEU A CA 1
ATOM 714 C C . LEU A 1 90 ? -16.306 3.616 55.925 1.00 91.31 90 LEU A C 1
ATOM 716 O O . LEU A 1 90 ? -16.631 3.241 54.793 1.00 91.31 90 LEU A O 1
ATOM 720 N N . GLU A 1 91 ? -15.620 4.743 56.121 1.00 95.81 91 GLU A N 1
ATOM 721 C CA . GLU A 1 91 ? -15.162 5.587 55.013 1.00 95.81 91 GLU A CA 1
ATOM 722 C C . GLU A 1 91 ? -14.175 4.857 54.101 1.00 95.81 91 GLU A C 1
ATOM 724 O O . GLU A 1 91 ? -14.304 4.921 52.874 1.00 95.81 91 GLU A O 1
ATOM 729 N N . SER A 1 92 ? -13.232 4.115 54.683 1.00 95.56 92 SER A N 1
ATOM 730 C CA . SER A 1 92 ? -12.274 3.298 53.932 1.00 95.56 92 SER A CA 1
ATOM 731 C C . SER A 1 92 ? -12.994 2.245 53.087 1.00 95.56 92 SER A C 1
ATOM 733 O O . SER A 1 92 ? -12.740 2.124 51.885 1.00 95.56 92 SER A O 1
ATOM 735 N N . ARG A 1 93 ? -13.989 1.560 53.667 1.00 95.44 93 ARG A N 1
ATOM 736 C CA . ARG A 1 93 ? -14.829 0.586 52.953 1.00 95.44 93 ARG A CA 1
ATOM 737 C C . ARG A 1 93 ? -15.625 1.234 51.816 1.00 95.44 93 ARG A C 1
ATOM 739 O O . ARG A 1 93 ? -15.735 0.665 50.730 1.00 95.44 93 ARG A O 1
ATOM 746 N N . ARG A 1 94 ? -16.146 2.446 52.027 1.00 96.06 94 ARG A N 1
ATOM 747 C CA . ARG A 1 94 ? -16.892 3.211 51.014 1.00 96.06 94 ARG A CA 1
ATOM 748 C C . ARG A 1 94 ? -15.993 3.685 49.867 1.00 96.06 94 ARG A C 1
ATOM 750 O O . ARG A 1 94 ? -16.426 3.660 48.713 1.00 96.06 94 ARG A O 1
ATOM 757 N N . ARG A 1 95 ? -14.747 4.085 50.151 1.00 96.62 95 ARG A N 1
ATOM 758 C CA . ARG A 1 95 ? -13.743 4.427 49.124 1.00 96.62 95 ARG A CA 1
ATOM 759 C C . ARG A 1 95 ? -13.382 3.215 48.269 1.00 96.62 95 ARG A C 1
ATOM 761 O O . ARG A 1 95 ? -13.385 3.327 47.045 1.00 96.62 95 ARG A O 1
ATOM 768 N N . GLU A 1 96 ? -13.157 2.061 48.889 1.00 96.94 96 GLU A N 1
ATOM 769 C CA . GLU A 1 96 ? -12.835 0.819 48.177 1.00 96.94 96 GLU A CA 1
ATOM 770 C C . GLU A 1 96 ? -13.981 0.364 47.258 1.00 96.94 96 GLU A C 1
ATOM 772 O O . GLU A 1 96 ? -13.757 0.034 46.093 1.00 96.94 96 GLU A O 1
ATOM 777 N N . LEU A 1 97 ? -15.233 0.433 47.725 1.00 95.44 97 LEU A N 1
ATOM 778 C CA . LEU A 1 97 ? -16.400 0.126 46.889 1.00 95.44 97 LEU A CA 1
ATOM 779 C C . LEU A 1 97 ? -16.512 1.059 45.677 1.00 95.44 97 LEU A C 1
ATOM 781 O O . LEU A 1 97 ? -16.783 0.595 44.570 1.00 95.44 97 LEU A O 1
ATOM 785 N N . ARG A 1 98 ? -16.254 2.362 45.855 1.00 95.50 98 ARG A N 1
ATOM 786 C CA . ARG A 1 98 ? -16.221 3.325 44.740 1.00 95.50 98 ARG A CA 1
ATOM 787 C C . ARG A 1 98 ? -15.102 3.014 43.748 1.00 95.50 98 ARG A C 1
ATOM 789 O O . ARG A 1 98 ? -15.315 3.169 42.548 1.00 95.50 98 ARG A O 1
ATOM 796 N N . ARG A 1 99 ? -13.936 2.562 44.222 1.00 95.88 99 ARG A N 1
ATOM 797 C CA . ARG A 1 99 ? -12.832 2.131 43.353 1.00 95.88 99 ARG A CA 1
ATOM 798 C C . ARG A 1 99 ? -13.251 0.937 42.496 1.00 95.88 99 ARG A C 1
ATOM 800 O O . ARG A 1 99 ? -13.167 1.013 41.276 1.00 95.88 99 ARG A O 1
ATOM 807 N N . ARG A 1 100 ? -13.830 -0.091 43.121 1.00 92.38 100 ARG A N 1
ATOM 808 C CA . ARG A 1 100 ? -14.330 -1.294 42.433 1.00 92.38 100 ARG A CA 1
ATOM 809 C C . ARG A 1 100 ? -15.456 -0.998 41.446 1.00 92.38 100 ARG A C 1
ATOM 811 O O . ARG A 1 100 ? -15.501 -1.590 40.374 1.00 92.38 100 ARG A O 1
ATOM 818 N N . GLN A 1 101 ? -16.362 -0.077 41.780 1.00 93.44 101 GLN A N 1
ATOM 819 C CA . GLN A 1 101 ? -17.404 0.361 40.847 1.00 93.44 101 GLN A CA 1
ATOM 820 C C . GLN A 1 101 ? -16.812 1.070 39.625 1.00 93.44 101 GLN A C 1
ATOM 822 O O . GLN A 1 101 ? -17.247 0.797 38.511 1.00 93.44 101 GLN A O 1
ATOM 827 N N . ARG A 1 102 ? -15.792 1.923 39.803 1.00 92.25 102 ARG A N 1
ATOM 828 C CA . ARG A 1 102 ? -15.085 2.565 38.680 1.00 92.25 102 ARG A CA 1
ATOM 829 C C . ARG A 1 102 ? -14.323 1.560 37.818 1.00 92.25 102 ARG A C 1
ATOM 831 O O . ARG A 1 102 ? -14.333 1.695 36.601 1.00 92.25 102 ARG A O 1
ATOM 838 N N . GLU A 1 103 ? -13.690 0.564 38.433 1.00 87.75 103 GLU A N 1
ATOM 839 C CA . GLU A 1 103 ? -13.007 -0.522 37.718 1.00 87.75 103 GLU A CA 1
ATOM 840 C C . GLU A 1 103 ? -13.998 -1.351 36.888 1.00 87.75 103 GLU A C 1
ATOM 842 O O . GLU A 1 103 ? -13.751 -1.583 35.711 1.00 87.75 103 GLU A O 1
ATOM 847 N N . ARG A 1 104 ? -15.167 -1.707 37.443 1.00 87.75 104 ARG A N 1
ATOM 848 C CA . ARG A 1 104 ? -16.229 -2.397 36.685 1.00 87.75 104 ARG A CA 1
ATOM 849 C C . ARG A 1 104 ? -16.818 -1.537 35.567 1.00 87.75 104 ARG A C 1
ATOM 851 O O . ARG A 1 104 ? -17.071 -2.051 34.486 1.00 87.75 104 ARG A O 1
ATOM 858 N N . ALA A 1 105 ? -17.030 -0.245 35.820 1.00 87.19 105 ALA A N 1
ATOM 859 C CA . ALA A 1 105 ? -17.601 0.676 34.839 1.00 87.19 105 ALA A CA 1
ATOM 860 C C . ALA A 1 105 ? -16.647 0.997 33.679 1.00 87.19 105 ALA A C 1
ATOM 862 O O . ALA A 1 105 ? -17.113 1.372 32.609 1.00 87.19 105 ALA A O 1
ATOM 863 N N . ARG A 1 106 ? -15.327 0.853 33.868 1.00 88.94 106 ARG A N 1
ATOM 864 C CA . ARG A 1 106 ? -14.357 1.030 32.777 1.00 88.94 106 ARG A CA 1
ATOM 865 C C . ARG A 1 106 ? -14.516 -0.006 31.667 1.00 88.94 106 ARG A C 1
ATOM 867 O O . ARG A 1 106 ? -14.149 0.307 30.541 1.00 88.94 106 ARG A O 1
ATOM 874 N N . GLY A 1 107 ? -15.091 -1.171 31.975 1.00 81.06 107 GLY A N 1
ATOM 875 C CA . GLY A 1 107 ? -15.213 -2.276 31.032 1.00 81.06 107 GLY A CA 1
ATOM 876 C C . GLY A 1 107 ? -13.850 -2.794 30.549 1.00 81.06 107 GLY A C 1
ATOM 877 O O . GLY A 1 107 ? -12.811 -2.190 30.826 1.00 81.06 107 GLY A O 1
ATOM 878 N N . PRO A 1 108 ? -13.833 -3.936 29.850 1.00 78.94 108 PRO A N 1
ATOM 879 C CA . PRO A 1 108 ? -12.658 -4.342 29.096 1.00 78.94 108 PRO A CA 1
ATOM 880 C C . PRO A 1 108 ? -12.408 -3.325 27.979 1.00 78.94 108 PRO A C 1
ATOM 882 O O . PRO A 1 108 ? -13.336 -2.864 27.308 1.00 78.94 108 PRO A O 1
ATOM 885 N N . THR A 1 109 ? -11.149 -2.957 27.786 1.00 76.38 109 THR A N 1
ATOM 886 C CA . THR A 1 109 ? -10.756 -2.116 26.653 1.00 76.38 109 THR A CA 1
ATOM 887 C C . THR A 1 109 ? -11.009 -2.858 25.337 1.00 76.38 109 THR A C 1
ATOM 889 O O . THR A 1 109 ? -11.014 -4.087 25.293 1.00 76.38 109 THR A O 1
ATOM 892 N N . PHE A 1 110 ? -11.223 -2.129 24.240 1.00 67.94 110 PHE A N 1
ATOM 893 C CA . PHE A 1 110 ? -11.429 -2.735 22.917 1.00 67.94 110 PHE A CA 1
ATOM 894 C C . PHE A 1 110 ? -10.275 -3.681 22.517 1.00 67.94 110 PHE A C 1
ATOM 896 O O . PHE A 1 110 ? -10.515 -4.732 21.930 1.00 67.94 110 PHE A O 1
ATOM 903 N N . ASP A 1 111 ? -9.040 -3.356 22.919 1.00 64.62 111 ASP A N 1
ATOM 904 C CA . ASP A 1 111 ? -7.865 -4.224 22.766 1.00 64.62 111 ASP A CA 1
ATOM 905 C C . ASP A 1 111 ? -7.964 -5.535 23.578 1.00 64.62 111 ASP A C 1
ATOM 907 O O . ASP A 1 111 ? -7.530 -6.576 23.093 1.00 64.62 111 ASP A O 1
ATOM 911 N N . GLU A 1 112 ? -8.553 -5.519 24.781 1.00 70.25 112 GLU A N 1
ATOM 912 C CA . GLU A 1 112 ? -8.802 -6.740 25.574 1.00 70.25 112 GLU A CA 1
ATOM 913 C C . GLU A 1 112 ? -9.928 -7.597 24.980 1.00 70.25 112 GLU A C 1
ATOM 915 O O . GLU A 1 112 ? -9.843 -8.823 25.003 1.00 70.25 112 GLU A O 1
ATOM 920 N N . LEU A 1 113 ? -10.966 -6.966 24.423 1.00 72.00 113 LEU A N 1
ATOM 921 C CA . LEU A 1 113 ? -12.090 -7.640 23.758 1.00 72.00 113 LEU A CA 1
ATOM 922 C C . LEU A 1 113 ? -11.678 -8.354 22.467 1.00 72.00 113 LEU A C 1
ATOM 924 O O . LEU A 1 113 ? -12.202 -9.423 22.166 1.00 72.00 113 LEU A O 1
ATOM 928 N N . LEU A 1 114 ? -10.733 -7.781 21.719 1.00 73.44 114 LEU A N 1
ATOM 929 C CA . LEU A 1 114 ? -10.182 -8.394 20.510 1.00 73.44 114 LEU A CA 1
ATOM 930 C C . LEU A 1 114 ? -9.146 -9.485 20.798 1.00 73.44 114 LEU A C 1
ATOM 932 O O . LEU A 1 114 ? -8.633 -10.088 19.860 1.00 73.44 114 LEU A O 1
ATOM 936 N N . GLY A 1 115 ? -8.828 -9.743 22.070 1.00 61.88 115 GLY A N 1
ATOM 937 C CA . GLY A 1 115 ? -7.957 -10.843 22.473 1.00 61.88 115 GLY A CA 1
ATOM 938 C C . GLY A 1 115 ? -6.515 -10.727 21.988 1.00 61.88 115 GLY A C 1
ATOM 939 O O . GLY A 1 115 ? -5.754 -11.643 22.263 1.00 61.88 115 GLY A O 1
ATOM 940 N N . ALA A 1 116 ? -6.132 -9.624 21.328 1.00 64.94 116 ALA A N 1
ATOM 941 C CA . ALA A 1 116 ? -4.787 -9.397 20.820 1.00 64.94 116 ALA A CA 1
ATOM 942 C C . ALA A 1 116 ? -3.849 -9.147 21.999 1.00 64.94 116 ALA A C 1
ATOM 944 O O . ALA A 1 116 ? -3.580 -8.013 22.412 1.00 64.94 116 ALA A O 1
ATOM 945 N N . THR A 1 117 ? -3.356 -10.239 22.563 1.00 76.06 117 THR A N 1
ATOM 946 C CA . THR A 1 117 ? -2.334 -10.208 23.590 1.00 76.06 117 THR A CA 1
ATOM 947 C C . THR A 1 117 ? -1.143 -9.413 23.056 1.00 76.06 117 THR A C 1
ATOM 949 O O . THR A 1 117 ? -0.805 -9.443 21.869 1.00 76.06 117 THR A O 1
ATOM 952 N N . ALA A 1 118 ? -0.439 -8.704 23.940 1.00 76.19 118 ALA A N 1
ATOM 953 C CA . ALA A 1 118 ? 0.815 -8.044 23.565 1.00 76.19 118 ALA A CA 1
ATOM 954 C C . ALA A 1 118 ? 1.819 -9.026 22.917 1.00 76.19 118 ALA A C 1
ATOM 956 O O . ALA A 1 118 ? 2.720 -8.606 22.192 1.00 76.19 118 ALA A O 1
ATOM 957 N N . GLN A 1 119 ? 1.646 -10.326 23.173 1.00 75.06 119 GLN A N 1
ATOM 958 C CA . GLN A 1 119 ? 2.411 -11.411 22.585 1.00 75.06 119 GLN A CA 1
ATOM 959 C C . GLN A 1 119 ? 2.051 -11.672 21.118 1.00 75.06 119 GLN A C 1
ATOM 961 O O . GLN A 1 119 ? 2.961 -11.795 20.309 1.00 75.06 119 GLN A O 1
ATOM 966 N N . GLU A 1 120 ? 0.774 -11.664 20.735 1.00 83.38 120 GLU A N 1
ATOM 967 C CA . GLU A 1 120 ? 0.372 -11.777 19.324 1.00 83.38 120 GLU A CA 1
ATOM 968 C C . GLU A 1 120 ? 0.858 -10.587 18.504 1.00 83.38 120 GLU A C 1
ATOM 970 O O . GLU A 1 120 ? 1.447 -10.789 17.449 1.00 83.38 120 GLU A O 1
ATOM 975 N N . LYS A 1 121 ? 0.755 -9.358 19.032 1.00 80.25 121 LYS A N 1
ATOM 976 C CA . LYS A 1 121 ? 1.300 -8.167 18.351 1.00 80.25 121 LYS A CA 1
ATOM 977 C C . LYS A 1 121 ? 2.820 -8.262 18.149 1.00 80.25 121 LYS A C 1
ATOM 979 O O . LYS A 1 121 ? 3.342 -7.798 17.136 1.00 80.25 121 LYS A O 1
ATOM 984 N N . ARG A 1 122 ? 3.549 -8.866 19.099 1.00 85.38 122 ARG A N 1
ATOM 985 C CA . ARG A 1 122 ? 4.990 -9.144 18.952 1.00 85.38 122 ARG A CA 1
ATOM 986 C C . ARG A 1 122 ? 5.254 -10.226 17.910 1.00 85.38 122 ARG A C 1
ATOM 988 O O . ARG A 1 122 ? 6.122 -10.015 17.072 1.00 85.38 122 ARG A O 1
ATOM 995 N N . ASN A 1 123 ? 4.496 -11.320 17.934 1.00 88.81 123 ASN A N 1
ATOM 996 C CA . ASN A 1 123 ? 4.629 -12.407 16.967 1.00 88.81 123 ASN A CA 1
ATOM 997 C C . ASN A 1 123 ? 4.318 -11.925 15.542 1.00 88.81 123 ASN A C 1
ATOM 999 O O . ASN A 1 123 ? 5.065 -12.234 14.625 1.00 88.81 123 ASN A O 1
ATOM 1003 N N . GLU A 1 124 ? 3.279 -11.109 15.348 1.00 83.75 124 GLU A N 1
ATOM 1004 C CA . GLU A 1 124 ? 2.955 -10.497 14.054 1.00 83.75 124 GLU 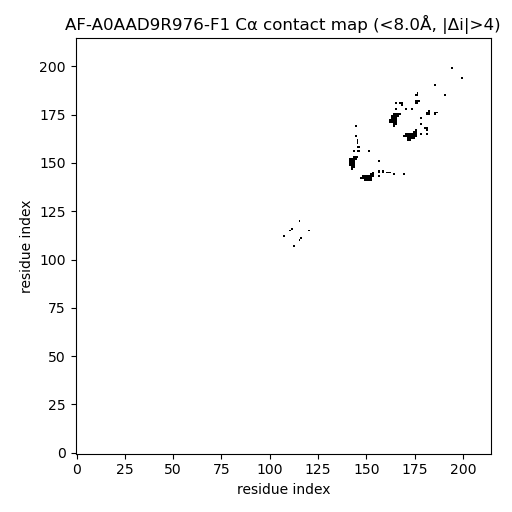A CA 1
ATOM 1005 C C . GLU A 1 124 ? 4.059 -9.552 13.570 1.00 83.75 124 GLU A C 1
ATOM 1007 O O . GLU A 1 124 ? 4.437 -9.576 12.398 1.00 83.75 124 GLU A O 1
ATOM 1012 N N . ALA A 1 125 ? 4.600 -8.717 14.462 1.00 85.31 125 ALA A N 1
ATOM 1013 C CA . ALA A 1 125 ? 5.704 -7.826 14.122 1.00 85.31 125 ALA A CA 1
ATOM 1014 C C . ALA A 1 125 ? 6.980 -8.606 13.763 1.00 85.31 125 ALA A C 1
ATOM 1016 O O . ALA A 1 125 ? 7.693 -8.225 12.833 1.00 85.31 125 ALA A O 1
ATOM 1017 N N . GLU A 1 126 ? 7.260 -9.697 14.477 1.00 93.25 126 GLU A N 1
ATOM 1018 C CA . GLU A 1 126 ? 8.405 -10.569 14.227 1.00 93.25 126 GLU A CA 1
ATOM 1019 C C . GLU A 1 126 ? 8.245 -11.362 12.924 1.00 93.25 126 GLU A C 1
ATOM 1021 O O . GLU A 1 126 ? 9.172 -11.382 12.118 1.00 93.25 126 GLU A O 1
ATOM 1026 N N . GLU A 1 127 ? 7.060 -11.916 12.656 1.00 90.19 127 GLU A N 1
ATOM 1027 C CA . GLU A 1 127 ? 6.736 -12.604 11.402 1.00 90.19 127 GLU A CA 1
ATOM 1028 C C . GLU A 1 127 ? 6.841 -11.644 10.210 1.00 90.19 127 GLU A C 1
ATOM 1030 O O . GLU A 1 127 ? 7.453 -11.961 9.191 1.00 90.19 127 GLU A O 1
ATOM 1035 N N . ARG A 1 128 ? 6.345 -10.409 10.354 1.00 82.69 128 ARG A N 1
ATOM 1036 C CA . ARG A 1 128 ? 6.490 -9.374 9.323 1.00 82.69 128 ARG A CA 1
ATOM 1037 C C . ARG A 1 128 ? 7.954 -9.001 9.088 1.00 82.69 128 ARG A C 1
ATOM 1039 O O . ARG A 1 128 ? 8.384 -8.912 7.941 1.00 82.69 128 ARG A O 1
ATOM 1046 N N . ALA A 1 129 ? 8.741 -8.842 10.152 1.00 81.44 129 ALA A N 1
ATOM 1047 C CA . ALA A 1 129 ? 10.177 -8.591 10.044 1.00 81.44 129 ALA A CA 1
ATOM 1048 C C . ALA A 1 129 ? 10.935 -9.782 9.432 1.00 81.44 129 ALA A C 1
ATOM 1050 O O . ALA A 1 129 ? 11.951 -9.587 8.761 1.00 81.44 129 ALA A O 1
ATOM 1051 N N . ARG A 1 130 ? 10.455 -11.011 9.649 1.00 87.06 130 ARG A N 1
ATOM 1052 C CA . ARG A 1 130 ? 10.992 -12.221 9.031 1.00 87.06 130 ARG A CA 1
ATOM 1053 C C . ARG A 1 130 ? 10.692 -12.254 7.539 1.00 87.06 130 ARG A C 1
ATOM 1055 O O . ARG A 1 130 ? 11.625 -12.473 6.777 1.00 87.06 130 ARG A O 1
ATOM 1062 N N . ILE A 1 131 ? 9.465 -11.950 7.118 1.00 72.38 131 ILE A N 1
ATOM 1063 C CA . ILE A 1 131 ? 9.099 -11.821 5.698 1.00 72.38 131 ILE A CA 1
ATOM 1064 C C . ILE A 1 131 ? 9.949 -10.734 5.022 1.00 72.38 131 ILE A C 1
ATOM 1066 O O . ILE A 1 131 ? 10.525 -10.986 3.968 1.00 72.38 131 ILE A O 1
ATOM 1070 N N . ASP A 1 132 ? 10.133 -9.574 5.660 1.00 70.44 132 ASP A N 1
ATOM 1071 C CA . ASP A 1 132 ? 10.977 -8.489 5.133 1.00 70.44 132 ASP A CA 1
ATOM 1072 C C . ASP A 1 132 ? 12.479 -8.854 5.067 1.00 70.44 132 ASP A C 1
ATOM 1074 O O . ASP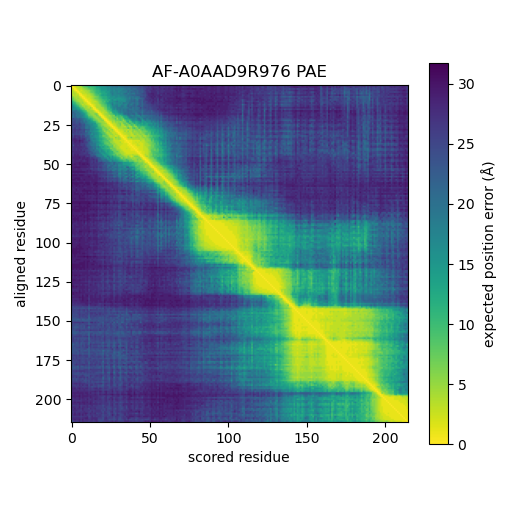 A 1 132 ? 13.219 -8.282 4.261 1.00 70.44 132 ASP A O 1
ATOM 1078 N N . ARG A 1 133 ? 12.958 -9.794 5.900 1.00 75.44 133 ARG A N 1
ATOM 1079 C CA . ARG A 1 133 ? 14.338 -10.327 5.851 1.00 75.44 133 ARG A CA 1
ATOM 1080 C C . ARG A 1 133 ? 14.508 -11.486 4.868 1.00 75.44 133 ARG A C 1
ATOM 1082 O O . ARG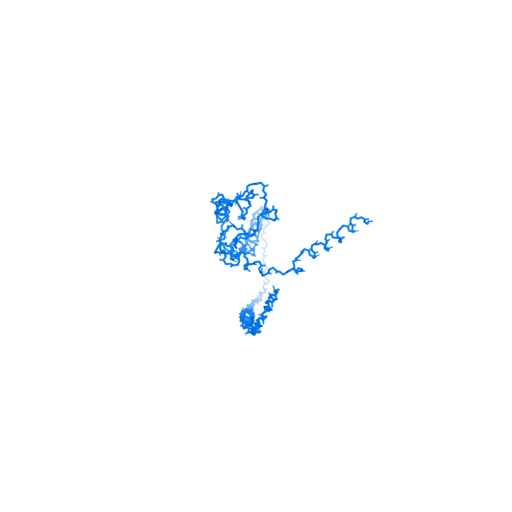 A 1 133 ? 15.569 -11.591 4.254 1.00 75.44 133 ARG A O 1
ATOM 1089 N N . GLU A 1 134 ? 13.527 -12.380 4.781 1.00 66.88 134 GLU A N 1
ATOM 1090 C CA . GLU A 1 134 ? 13.579 -13.623 4.000 1.00 66.88 134 GLU A CA 1
ATOM 1091 C C . GLU A 1 134 ? 13.088 -13.447 2.561 1.00 66.88 134 GLU A C 1
ATOM 1093 O O . GLU A 1 134 ? 13.475 -14.243 1.706 1.00 66.88 134 GLU A O 1
ATOM 1098 N N . GLU A 1 135 ? 12.322 -12.400 2.239 1.00 56.34 135 GLU A N 1
ATOM 1099 C CA . GLU A 1 135 ? 12.203 -11.944 0.858 1.00 56.34 135 GLU A CA 1
ATOM 1100 C C . GLU A 1 135 ? 13.460 -11.135 0.516 1.00 56.34 135 GLU A C 1
ATOM 1102 O O . GLU A 1 135 ? 13.566 -9.957 0.875 1.00 56.34 135 GLU A O 1
ATOM 1107 N N . PRO A 1 136 ? 14.414 -11.676 -0.270 1.00 53.72 136 PRO A N 1
ATOM 1108 C CA . PRO A 1 136 ? 15.225 -10.810 -1.087 1.00 53.72 136 PRO A CA 1
ATOM 1109 C C . PRO A 1 136 ? 14.228 -10.186 -2.055 1.00 53.72 136 PRO A C 1
ATOM 1111 O O . PRO A 1 136 ? 13.980 -10.725 -3.137 1.00 53.72 136 PRO A O 1
ATOM 1114 N N . VAL A 1 137 ? 13.657 -9.041 -1.678 1.00 54.97 137 VAL A N 1
ATOM 1115 C CA . VAL A 1 137 ? 13.131 -8.067 -2.621 1.00 54.97 137 VAL A CA 1
ATOM 1116 C C . VAL A 1 137 ? 14.348 -7.746 -3.453 1.00 54.97 137 VAL A C 1
ATOM 1118 O O . VAL A 1 137 ? 15.195 -6.935 -3.070 1.00 54.97 137 VAL A O 1
ATOM 1121 N N . ARG A 1 138 ? 14.548 -8.563 -4.493 1.00 55.53 138 ARG A N 1
ATOM 1122 C CA . ARG A 1 138 ? 15.757 -8.597 -5.285 1.00 55.53 138 ARG A CA 1
ATOM 1123 C C . ARG A 1 138 ? 15.882 -7.176 -5.749 1.00 55.53 138 ARG A C 1
ATOM 1125 O O . ARG A 1 138 ? 15.097 -6.720 -6.580 1.00 55.53 138 ARG A O 1
ATOM 1132 N N . ARG A 1 139 ? 16.848 -6.477 -5.162 1.00 54.31 139 ARG A N 1
ATOM 1133 C CA . ARG A 1 139 ? 17.292 -5.168 -5.590 1.00 54.31 139 ARG A CA 1
ATOM 1134 C C . ARG A 1 139 ? 17.959 -5.378 -6.947 1.00 54.31 139 ARG A C 1
ATOM 1136 O O . ARG A 1 139 ? 19.142 -5.144 -7.115 1.00 54.31 139 ARG A O 1
ATOM 1143 N N . PHE A 1 140 ? 17.174 -5.772 -7.949 1.00 57.09 140 PHE A N 1
ATOM 1144 C CA . PHE A 1 140 ? 17.461 -5.660 -9.371 1.00 57.09 140 PHE A CA 1
ATOM 1145 C C . PHE A 1 140 ? 17.441 -4.180 -9.796 1.00 57.09 140 PHE A C 1
ATOM 1147 O O . PHE A 1 140 ? 17.347 -3.870 -10.978 1.00 57.09 140 PHE A O 1
ATOM 1154 N N . PHE A 1 141 ? 17.573 -3.244 -8.847 1.00 63.22 141 PHE A N 1
ATOM 1155 C CA . PHE A 1 141 ? 17.567 -1.797 -9.047 1.00 63.22 141 PHE A CA 1
ATOM 1156 C C . PHE A 1 141 ? 18.739 -1.278 -9.894 1.00 63.22 141 PHE A C 1
ATOM 1158 O O . PHE A 1 141 ? 18.845 -0.067 -10.084 1.00 63.22 141 PHE A O 1
ATOM 1165 N N . GLY A 1 142 ? 19.587 -2.165 -10.415 1.00 79.00 142 GLY A N 1
ATOM 1166 C CA . GLY A 1 142 ? 20.705 -1.823 -11.283 1.00 79.00 142 GLY A CA 1
ATOM 1167 C C . GLY A 1 142 ? 20.687 -2.455 -12.673 1.00 79.00 142 GLY A C 1
ATOM 1168 O O . GLY A 1 142 ? 21.562 -2.103 -13.444 1.00 79.00 142 GLY A O 1
ATOM 1169 N N . VAL A 1 143 ? 19.760 -3.360 -13.022 1.00 90.69 143 VAL A N 1
ATOM 1170 C CA . VAL A 1 143 ? 19.768 -4.013 -14.351 1.00 90.69 143 VAL A CA 1
ATOM 1171 C C . VAL A 1 143 ? 18.615 -3.541 -15.232 1.00 90.69 143 VAL A C 1
ATOM 1173 O O . VAL A 1 143 ? 17.476 -3.405 -14.791 1.00 90.69 143 VAL A O 1
ATOM 1176 N N . CYS A 1 144 ? 18.896 -3.323 -16.513 1.00 91.38 144 CYS A N 1
ATOM 1177 C CA . CYS A 1 144 ? 17.888 -3.097 -17.534 1.00 91.38 144 CYS A CA 1
ATOM 1178 C C . CYS A 1 144 ? 17.051 -4.364 -17.736 1.00 91.38 144 CYS A C 1
ATOM 1180 O O . CYS A 1 144 ? 17.578 -5.402 -18.129 1.00 91.38 144 CYS A O 1
ATOM 1182 N N . PHE A 1 145 ? 15.734 -4.280 -17.550 1.00 89.44 145 PHE A N 1
ATOM 1183 C CA . PHE A 1 145 ? 14.847 -5.431 -17.74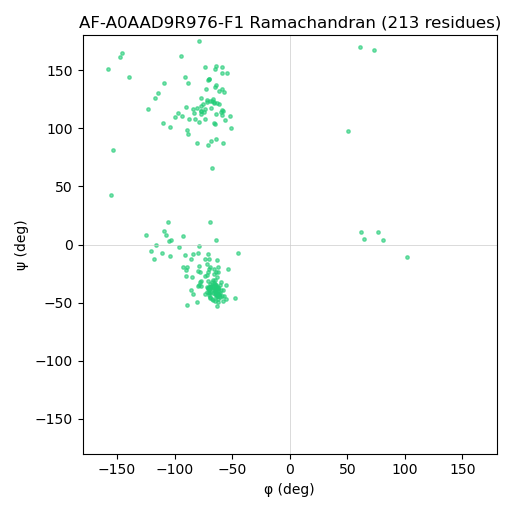4 1.00 89.44 145 PHE A CA 1
ATOM 1184 C C . PHE A 1 145 ? 14.766 -5.915 -19.203 1.00 89.44 145 PHE A C 1
ATOM 1186 O O . PHE A 1 145 ? 14.467 -7.081 -19.426 1.00 89.44 145 PHE A O 1
ATOM 1193 N N . ASN A 1 146 ? 15.099 -5.071 -20.190 1.00 91.19 146 ASN A N 1
ATOM 1194 C CA . ASN A 1 146 ? 15.066 -5.452 -21.608 1.00 91.19 146 ASN A CA 1
ATOM 1195 C C . ASN A 1 146 ? 16.311 -6.247 -22.043 1.00 91.19 146 ASN A C 1
ATOM 1197 O O . ASN A 1 146 ? 16.200 -7.300 -22.667 1.00 91.19 146 ASN A O 1
ATOM 1201 N N . CYS A 1 147 ? 17.512 -5.755 -21.716 1.00 92.31 147 CYS A N 1
ATOM 1202 C CA . CYS A 1 147 ? 18.775 -6.334 -22.200 1.00 92.31 147 CYS A CA 1
ATOM 1203 C C . CYS A 1 147 ? 19.676 -6.917 -21.099 1.00 92.31 147 CYS A C 1
ATOM 1205 O O . CYS A 1 147 ? 20.749 -7.426 -21.407 1.00 92.31 147 CYS A O 1
ATOM 1207 N N . ARG A 1 148 ? 19.260 -6.842 -19.827 1.00 90.38 148 ARG A N 1
ATOM 1208 C CA . ARG A 1 148 ? 19.998 -7.298 -18.632 1.00 90.38 148 ARG A CA 1
ATOM 1209 C C . ARG A 1 148 ? 21.334 -6.591 -18.367 1.00 90.38 148 ARG A C 1
ATOM 1211 O O . ARG A 1 148 ? 22.082 -7.018 -17.495 1.00 90.38 148 ARG A O 1
ATOM 1218 N N . SER A 1 149 ? 21.626 -5.498 -19.071 1.00 92.81 149 SER A N 1
ATOM 1219 C CA . SER A 1 149 ? 22.810 -4.670 -18.815 1.00 92.81 149 SER A CA 1
ATOM 1220 C C . SER A 1 149 ? 22.684 -3.909 -17.496 1.00 92.81 149 SER A C 1
ATOM 1222 O O . SER A 1 149 ? 21.607 -3.412 -17.178 1.00 92.81 149 SER A O 1
ATOM 1224 N N . THR A 1 150 ? 23.785 -3.764 -16.759 1.00 94.44 150 THR A N 1
ATOM 1225 C CA . THR A 1 150 ? 23.873 -2.911 -15.563 1.00 94.44 150 THR A CA 1
ATOM 1226 C C . THR A 1 150 ? 24.170 -1.440 -15.874 1.00 94.44 150 THR A C 1
ATOM 1228 O O . THR A 1 150 ? 24.133 -0.601 -14.979 1.00 94.44 150 THR A O 1
ATOM 1231 N N . ALA A 1 151 ? 24.475 -1.109 -17.134 1.00 95.38 151 ALA A N 1
ATOM 1232 C CA . ALA A 1 151 ? 24.919 0.230 -17.525 1.00 95.38 151 ALA A CA 1
ATOM 1233 C C . ALA A 1 151 ? 23.775 1.253 -17.633 1.00 95.38 151 ALA A C 1
ATOM 1235 O O . ALA A 1 151 ? 24.007 2.455 -17.553 1.00 95.38 151 ALA A O 1
ATOM 1236 N N . HIS A 1 152 ? 22.539 0.794 -17.844 1.00 94.06 152 HIS A N 1
ATOM 1237 C CA . HIS A 1 152 ? 21.375 1.658 -18.019 1.00 94.06 152 HIS A CA 1
ATOM 1238 C C . HIS A 1 152 ? 20.114 1.029 -17.422 1.00 94.06 152 HIS A C 1
ATOM 1240 O O . HIS A 1 152 ? 20.047 -0.169 -17.153 1.00 94.06 152 HIS A O 1
ATOM 1246 N N . ARG A 1 153 ? 19.080 1.855 -17.245 1.00 91.94 153 ARG A N 1
ATOM 1247 C CA . ARG A 1 153 ? 17.729 1.423 -16.860 1.00 91.94 153 ARG A CA 1
ATOM 1248 C C . ARG A 1 153 ? 16.858 1.222 -18.097 1.00 91.94 153 ARG A C 1
ATOM 1250 O O . ARG A 1 153 ? 17.157 1.768 -19.153 1.00 91.94 153 ARG A O 1
ATOM 1257 N N . TYR A 1 154 ? 15.752 0.494 -17.944 1.00 91.00 154 TYR A N 1
ATOM 1258 C CA . TYR A 1 154 ? 14.820 0.189 -19.037 1.00 91.00 154 TYR A CA 1
ATOM 1259 C C . TYR A 1 154 ? 14.410 1.400 -19.909 1.00 91.00 154 TYR A C 1
ATOM 1261 O O . TYR A 1 154 ? 14.510 1.268 -21.126 1.00 91.00 154 TYR A O 1
ATOM 1269 N N . PRO A 1 155 ? 14.047 2.579 -19.354 1.00 90.50 155 PRO A N 1
ATOM 1270 C CA . PRO A 1 155 ? 13.671 3.743 -20.170 1.00 90.50 155 PRO A CA 1
ATOM 1271 C C . PRO A 1 155 ? 14.792 4.266 -21.077 1.00 90.50 155 PRO A C 1
ATOM 1273 O O . PRO A 1 155 ? 14.517 4.886 -22.095 1.00 90.50 155 PRO A O 1
ATOM 1276 N N . ASN A 1 156 ? 16.048 3.988 -20.721 1.00 94.00 156 ASN A N 1
ATOM 1277 C CA . ASN A 1 156 ? 17.240 4.423 -21.447 1.00 94.00 156 ASN A CA 1
ATOM 1278 C C . ASN A 1 156 ? 17.880 3.261 -22.226 1.00 94.00 156 ASN A C 1
ATOM 1280 O O . ASN A 1 156 ? 19.072 3.300 -22.529 1.00 94.00 156 ASN A O 1
ATOM 1284 N N . CYS A 1 157 ? 17.135 2.179 -22.480 1.00 95.00 157 CYS A N 1
ATOM 1285 C CA . CYS A 1 157 ? 17.669 1.040 -23.211 1.00 95.00 157 CYS A CA 1
ATOM 1286 C C . CYS A 1 157 ? 17.840 1.390 -24.696 1.00 95.00 157 CYS A C 1
ATOM 1288 O O . CYS A 1 157 ? 16.850 1.724 -25.342 1.00 95.00 157 CYS A O 1
ATOM 1290 N N . PRO A 1 158 ? 19.054 1.266 -25.270 1.00 96.94 158 PRO A N 1
ATOM 1291 C CA . PRO A 1 158 ? 19.281 1.558 -26.686 1.00 96.94 158 PRO A CA 1
ATOM 1292 C C . PRO A 1 158 ? 18.705 0.474 -27.608 1.00 96.94 158 PRO A C 1
ATOM 1294 O O . PRO A 1 158 ? 18.641 0.656 -28.820 1.00 96.94 158 PRO A O 1
ATOM 1297 N N . HIS A 1 159 ? 18.321 -0.679 -27.055 1.00 95.44 159 HIS A N 1
ATOM 1298 C CA . HIS A 1 159 ? 17.718 -1.764 -27.816 1.00 95.44 159 HIS A CA 1
ATOM 1299 C C . HIS A 1 159 ? 16.192 -1.636 -27.833 1.00 95.44 159 HIS A C 1
ATOM 1301 O O . HIS A 1 159 ? 15.608 -1.302 -26.798 1.00 95.44 159 HIS A O 1
ATOM 1307 N N . PRO A 1 160 ? 15.533 -1.994 -28.950 1.00 94.06 160 PRO A N 1
ATOM 1308 C CA . PRO A 1 160 ? 14.078 -2.050 -28.996 1.00 94.06 160 PRO A CA 1
ATOM 1309 C C . PRO A 1 160 ? 13.538 -3.043 -27.947 1.00 94.06 160 PRO A C 1
ATOM 1311 O O . PRO A 1 160 ? 14.250 -3.992 -27.584 1.00 94.06 160 PRO A O 1
ATOM 1314 N N . PRO A 1 161 ? 12.307 -2.853 -27.437 1.00 91.25 161 PRO A N 1
ATOM 1315 C CA . PRO A 1 161 ? 11.690 -3.772 -26.482 1.00 91.25 161 PRO A CA 1
ATOM 1316 C C . PRO A 1 161 ? 11.603 -5.180 -27.084 1.00 91.25 161 PRO A C 1
ATOM 1318 O O . PRO A 1 161 ? 10.930 -5.388 -28.089 1.00 91.25 161 PRO A O 1
ATOM 1321 N N . ARG A 1 162 ? 12.318 -6.151 -26.502 1.00 86.38 162 ARG A N 1
ATOM 1322 C CA . ARG A 1 162 ? 12.422 -7.510 -27.063 1.00 86.38 162 ARG A CA 1
ATOM 1323 C C . ARG A 1 162 ? 11.266 -8.423 -26.666 1.00 86.38 162 ARG A C 1
ATOM 1325 O O . ARG A 1 162 ? 10.991 -9.388 -27.367 1.00 86.38 162 ARG A O 1
ATOM 1332 N N . HIS A 1 163 ? 10.662 -8.185 -25.508 1.00 87.44 163 HIS A N 1
ATOM 1333 C CA . HIS A 1 163 ? 9.627 -9.041 -24.938 1.00 87.44 163 HIS A CA 1
ATOM 1334 C C . HIS A 1 163 ? 8.774 -8.250 -23.950 1.00 87.44 163 HIS A C 1
ATOM 1336 O O . HIS A 1 163 ? 9.254 -7.322 -23.301 1.00 87.44 163 HIS A O 1
ATOM 1342 N N . THR A 1 164 ? 7.512 -8.644 -23.811 1.00 93.44 164 THR A N 1
ATOM 1343 C CA . THR A 1 164 ? 6.657 -8.210 -22.707 1.00 93.44 164 THR A CA 1
ATOM 1344 C C . THR A 1 164 ? 7.226 -8.764 -21.404 1.00 93.44 164 THR A C 1
ATOM 1346 O O . THR A 1 164 ? 7.618 -9.928 -21.346 1.00 93.44 164 THR A O 1
ATOM 1349 N N . PHE A 1 165 ? 7.298 -7.957 -20.352 1.00 93.69 165 PHE A N 1
ATOM 1350 C CA . PHE A 1 165 ? 7.721 -8.404 -19.026 1.00 93.69 165 PHE A CA 1
ATOM 1351 C C . PHE A 1 165 ? 6.990 -7.616 -17.940 1.00 93.69 165 PHE A C 1
ATOM 1353 O O . PHE A 1 165 ? 6.444 -6.535 -18.177 1.00 93.69 165 PHE A O 1
ATOM 1360 N N . CYS A 1 166 ? 6.974 -8.158 -16.724 1.00 93.19 166 CYS A N 1
ATOM 1361 C CA . CYS A 1 166 ? 6.326 -7.503 -15.603 1.00 93.19 166 CYS A CA 1
ATOM 1362 C C . CYS A 1 166 ? 7.192 -6.330 -15.136 1.00 93.19 166 CYS A C 1
ATOM 1364 O O . CYS A 1 166 ? 8.273 -6.538 -14.591 1.00 93.19 166 CYS A O 1
ATOM 1366 N N . PHE A 1 167 ? 6.706 -5.096 -15.285 1.00 88.62 167 PHE A N 1
ATOM 1367 C CA . PHE A 1 167 ? 7.445 -3.885 -14.900 1.00 88.62 167 PHE A CA 1
ATOM 1368 C C . PHE A 1 167 ? 7.761 -3.771 -13.398 1.00 88.62 167 PHE A C 1
ATOM 1370 O O . PHE A 1 167 ? 8.582 -2.941 -13.018 1.00 88.62 167 PHE A O 1
ATOM 1377 N N . ARG A 1 168 ? 7.139 -4.597 -12.543 1.00 88.69 168 ARG A N 1
ATOM 1378 C CA . ARG A 1 168 ? 7.428 -4.654 -11.102 1.00 88.69 168 ARG A CA 1
ATOM 1379 C C . ARG A 1 168 ? 8.538 -5.638 -10.748 1.00 88.69 168 ARG A C 1
ATOM 1381 O O . ARG A 1 168 ? 9.473 -5.268 -10.051 1.00 88.69 168 ARG A O 1
ATOM 1388 N N . CYS A 1 169 ? 8.435 -6.886 -11.207 1.00 90.12 169 CYS A N 1
ATOM 1389 C CA . CYS A 1 169 ? 9.348 -7.958 -10.792 1.00 90.12 169 CYS A CA 1
ATOM 1390 C C . CYS A 1 169 ? 10.303 -8.449 -11.894 1.00 90.12 169 CYS A C 1
ATOM 1392 O O . CYS A 1 169 ? 11.180 -9.263 -11.615 1.00 90.12 169 CYS A O 1
ATOM 1394 N N . GLY A 1 170 ? 10.138 -7.989 -13.137 1.00 89.31 170 GLY A N 1
ATOM 1395 C CA . GLY A 1 170 ? 10.965 -8.370 -14.286 1.00 89.31 170 GLY A CA 1
ATOM 1396 C C . GLY A 1 170 ? 10.661 -9.750 -14.882 1.00 89.31 170 GLY A C 1
ATOM 1397 O O . GLY A 1 170 ? 11.440 -10.233 -15.699 1.00 89.31 170 GLY A O 1
ATOM 1398 N N . LEU A 1 171 ? 9.563 -10.409 -14.487 1.00 89.94 171 LEU A N 1
ATOM 1399 C CA . LEU A 1 171 ? 9.179 -11.721 -15.025 1.00 89.94 171 LEU A CA 1
ATOM 1400 C C . LEU A 1 171 ? 8.892 -11.619 -16.541 1.00 89.94 171 LEU A C 1
ATOM 1402 O O . LEU A 1 171 ? 8.013 -10.838 -16.916 1.00 89.94 171 LEU A O 1
ATOM 1406 N N . PRO A 1 172 ? 9.593 -12.370 -17.413 1.00 92.12 172 PRO A N 1
ATOM 1407 C CA . PRO A 1 172 ? 9.400 -12.284 -18.858 1.00 92.12 172 PRO A CA 1
ATOM 1408 C C . PRO A 1 172 ? 8.087 -12.945 -19.301 1.00 92.12 172 PRO A C 1
ATOM 1410 O O . PRO A 1 172 ? 7.599 -13.879 -18.669 1.00 92.12 172 PRO A O 1
ATOM 1413 N N . GLY A 1 173 ? 7.531 -12.469 -20.414 1.00 94.06 173 GLY A N 1
ATOM 1414 C CA . GLY A 1 173 ? 6.350 -13.017 -21.085 1.00 94.06 173 GLY A CA 1
ATOM 1415 C C . GLY A 1 173 ? 4.997 -12.618 -20.491 1.00 94.06 173 GLY A C 1
ATOM 1416 O O . GLY A 1 173 ? 3.980 -13.126 -20.946 1.00 94.06 173 GLY A O 1
ATOM 1417 N N . LYS A 1 174 ? 4.955 -11.750 -19.474 1.00 95.31 174 LYS A N 1
ATOM 1418 C CA . LYS A 1 174 ? 3.714 -11.357 -18.784 1.00 95.31 174 LYS A CA 1
ATOM 1419 C C . LYS A 1 174 ? 3.706 -9.872 -18.470 1.00 95.31 174 LYS A C 1
ATOM 1421 O O . LYS A 1 174 ? 4.743 -9.324 -18.115 1.00 95.31 174 LYS A O 1
ATOM 1426 N N . THR A 1 175 ? 2.549 -9.229 -18.543 1.00 95.06 175 THR A N 1
ATOM 1427 C CA . THR A 1 175 ? 2.370 -7.854 -18.045 1.00 95.06 175 THR A CA 1
ATOM 1428 C C . THR A 1 175 ? 2.213 -7.828 -16.515 1.00 95.06 175 THR A C 1
ATOM 1430 O O . THR A 1 175 ? 2.158 -8.871 -15.865 1.00 95.06 175 THR A O 1
ATOM 1433 N N . VAL A 1 176 ? 2.146 -6.639 -15.898 1.00 93.94 176 VAL A N 1
ATOM 1434 C CA . VAL A 1 176 ? 1.903 -6.514 -14.441 1.00 93.94 176 VAL A CA 1
ATOM 1435 C C . VAL A 1 176 ? 0.565 -7.152 -14.044 1.00 93.94 176 VAL A C 1
ATOM 1437 O O . VAL A 1 176 ? 0.515 -7.842 -13.029 1.00 93.94 176 VAL A O 1
ATOM 1440 N N . LYS A 1 177 ? -0.465 -6.990 -14.886 1.00 94.75 177 LYS A N 1
ATOM 1441 C CA . LYS A 1 177 ? -1.813 -7.544 -14.700 1.00 94.75 177 LYS A CA 1
ATOM 1442 C C . LYS A 1 177 ? -1.844 -9.077 -14.748 1.00 94.75 177 LYS A C 1
ATOM 1444 O O . LYS A 1 177 ? -2.602 -9.698 -14.024 1.00 94.75 177 LYS A O 1
ATOM 1449 N N . GLU A 1 178 ? -0.993 -9.697 -15.564 1.00 95.88 178 GLU A N 1
ATOM 1450 C CA . GLU A 1 178 ? -0.943 -11.162 -15.743 1.00 95.88 178 GLU A CA 1
ATOM 1451 C C . GLU A 1 178 ? 0.126 -11.843 -14.873 1.00 95.88 178 GLU A C 1
ATOM 1453 O O . GLU A 1 178 ? 0.329 -13.064 -14.943 1.00 95.88 178 GLU A O 1
ATOM 1458 N N . CYS A 1 179 ? 0.888 -11.055 -14.114 1.00 95.56 179 CYS A N 1
ATOM 1459 C CA . CYS A 1 179 ? 1.979 -11.553 -13.298 1.00 95.56 179 CYS A CA 1
ATOM 1460 C C . CYS A 1 179 ? 1.416 -12.201 -12.025 1.00 95.56 179 CYS A C 1
ATOM 1462 O O . CYS A 1 179 ? 0.871 -11.480 -11.194 1.00 95.56 179 CYS A O 1
ATOM 1464 N N . PRO A 1 180 ? 1.637 -13.504 -11.771 1.00 94.88 180 PRO A N 1
ATOM 1465 C CA . PRO A 1 180 ? 1.077 -14.184 -10.596 1.00 94.88 180 PRO A CA 1
ATOM 1466 C C . PRO A 1 180 ? 1.584 -13.611 -9.265 1.00 94.88 180 PRO A C 1
ATOM 1468 O O . PRO A 1 180 ? 0.962 -13.802 -8.231 1.00 94.88 180 PRO A O 1
ATOM 1471 N N . ARG A 1 181 ? 2.716 -12.892 -9.286 1.00 93.06 181 ARG A N 1
ATOM 1472 C CA . ARG A 1 181 ? 3.289 -12.234 -8.104 1.00 93.06 181 ARG A CA 1
ATOM 1473 C C . ARG A 1 181 ? 2.799 -10.805 -7.906 1.00 93.06 181 ARG A C 1
ATOM 1475 O O . ARG A 1 181 ? 2.852 -10.292 -6.798 1.00 93.06 181 ARG A O 1
ATOM 1482 N N . CYS A 1 182 ? 2.405 -10.123 -8.981 1.00 93.81 182 CYS A N 1
ATOM 1483 C CA . CYS A 1 182 ? 2.137 -8.684 -8.944 1.00 93.81 182 CYS A CA 1
ATOM 1484 C C . CYS A 1 182 ? 0.689 -8.319 -9.272 1.00 93.81 182 CYS A C 1
ATOM 1486 O O . CYS A 1 182 ? 0.318 -7.179 -9.010 1.00 93.81 182 CYS A O 1
ATOM 1488 N N . ALA A 1 183 ? -0.104 -9.255 -9.802 1.00 93.50 183 ALA A N 1
ATOM 1489 C CA . ALA A 1 183 ? -1.500 -9.044 -10.166 1.00 93.50 183 ALA A CA 1
ATOM 1490 C C . ALA A 1 183 ? -2.324 -8.595 -8.957 1.00 93.50 183 ALA A C 1
ATOM 1492 O O . ALA A 1 183 ? -2.950 -7.547 -9.024 1.00 93.50 183 ALA A O 1
ATOM 1493 N N . TYR A 1 184 ? -2.201 -9.284 -7.817 1.00 92.00 184 TYR A N 1
ATOM 1494 C CA . TYR A 1 184 ? -2.916 -8.921 -6.587 1.00 92.00 184 TYR A CA 1
ATOM 1495 C C . TYR A 1 184 ? -2.649 -7.470 -6.151 1.00 92.00 184 TYR A C 1
ATOM 1497 O O . TYR A 1 184 ? -3.564 -6.694 -5.894 1.00 92.00 184 TYR A O 1
ATOM 1505 N N . GLY A 1 185 ? -1.376 -7.060 -6.141 1.00 88.69 185 GLY A N 1
ATOM 1506 C CA . GLY A 1 185 ? -0.999 -5.689 -5.792 1.00 88.69 185 GLY A CA 1
ATOM 1507 C C . GLY A 1 185 ? -1.355 -4.647 -6.858 1.00 88.69 185 GLY A C 1
ATOM 1508 O O . GLY A 1 185 ? -1.319 -3.457 -6.562 1.00 88.69 185 GLY A O 1
ATOM 1509 N N . TRP A 1 186 ? -1.637 -5.068 -8.091 1.00 89.62 186 TRP A N 1
ATOM 1510 C CA . TRP A 1 186 ? -2.142 -4.203 -9.155 1.00 89.62 186 TRP A CA 1
ATOM 1511 C C . TRP A 1 186 ? -3.663 -4.044 -9.054 1.00 89.62 186 TRP A C 1
ATOM 1513 O O . TRP A 1 186 ? -4.150 -2.924 -9.134 1.00 89.62 186 TRP A O 1
ATOM 1523 N N . GLU A 1 187 ? -4.396 -5.125 -8.782 1.00 89.38 187 GLU A N 1
ATOM 1524 C CA . GLU A 1 187 ? -5.846 -5.105 -8.547 1.00 89.38 187 GLU A CA 1
ATOM 1525 C C . GLU A 1 187 ? -6.205 -4.254 -7.327 1.00 89.38 187 GLU A C 1
ATOM 1527 O O . GLU A 1 187 ? -7.084 -3.402 -7.419 1.00 89.38 187 GLU A O 1
ATOM 1532 N N . ALA A 1 188 ? -5.456 -4.394 -6.228 1.00 89.12 188 ALA A N 1
ATOM 1533 C CA . ALA A 1 188 ? -5.647 -3.582 -5.026 1.00 89.12 188 ALA A CA 1
ATOM 1534 C C . ALA A 1 188 ? -5.387 -2.079 -5.250 1.00 89.12 188 ALA A C 1
ATOM 1536 O O . ALA A 1 188 ? -5.945 -1.247 -4.543 1.00 89.12 188 ALA A O 1
ATOM 1537 N N . GLN A 1 189 ? -4.531 -1.717 -6.213 1.00 86.31 189 GLN A N 1
ATOM 1538 C CA . GLN A 1 189 ? -4.262 -0.314 -6.565 1.00 86.31 189 GLN A CA 1
ATOM 1539 C C . GLN A 1 189 ? -5.264 0.250 -7.575 1.00 86.31 189 GLN A C 1
ATOM 1541 O O . GLN A 1 189 ? -5.301 1.462 -7.779 1.00 86.31 189 GLN A O 1
ATOM 1546 N N . GLY A 1 190 ? -6.066 -0.613 -8.195 1.00 84.81 190 GLY A N 1
ATOM 1547 C CA . GLY A 1 190 ? -6.962 -0.250 -9.277 1.00 84.81 190 GLY A CA 1
ATOM 1548 C C . GLY A 1 190 ? -6.237 0.037 -10.602 1.00 84.81 190 GLY A C 1
ATOM 1549 O O . GLY A 1 190 ? -5.007 0.153 -10.668 1.00 84.81 190 GLY A O 1
ATOM 1550 N N . PRO A 1 191 ? -6.993 0.131 -11.709 1.00 81.19 191 PRO A N 1
ATOM 1551 C CA . PRO A 1 191 ? -6.441 0.534 -12.995 1.00 81.19 191 PRO A CA 1
ATOM 1552 C C . PRO A 1 191 ? -5.802 1.922 -12.878 1.00 81.19 191 PRO A C 1
ATOM 1554 O O . PRO A 1 191 ? -6.403 2.843 -12.331 1.00 81.19 191 PRO A O 1
ATOM 1557 N N . TYR A 1 192 ? -4.591 2.083 -13.422 1.00 75.31 192 TYR A N 1
ATOM 1558 C CA . TYR A 1 192 ? -3.949 3.395 -13.501 1.00 75.31 192 TYR A CA 1
ATOM 1559 C C . TYR A 1 192 ? -4.845 4.332 -14.311 1.00 75.31 192 TYR A C 1
ATOM 1561 O O . TYR A 1 192 ? -5.051 4.109 -15.505 1.00 75.31 192 TYR A O 1
ATOM 1569 N N . ARG A 1 193 ? -5.376 5.363 -13.655 1.00 76.31 193 ARG A N 1
ATOM 1570 C CA . ARG A 1 193 ? -6.150 6.431 -14.281 1.00 76.31 193 ARG A CA 1
ATOM 1571 C C . ARG A 1 193 ? -5.254 7.668 -14.381 1.00 76.31 193 ARG A C 1
ATOM 1573 O O . ARG A 1 193 ? -5.029 8.336 -13.369 1.00 76.31 193 ARG A O 1
ATOM 1580 N N . PRO A 1 194 ? -4.676 7.953 -15.564 1.00 61.72 194 PRO A N 1
ATOM 1581 C CA . PRO A 1 194 ? -3.842 9.133 -15.748 1.00 61.72 194 PRO A CA 1
ATOM 1582 C C . PRO A 1 194 ? -4.670 10.387 -15.433 1.00 61.72 194 PRO A C 1
ATOM 1584 O O . PRO A 1 194 ? -5.654 10.657 -16.113 1.00 61.72 194 PRO A O 1
ATOM 1587 N N . GLY A 1 195 ? -4.290 11.127 -14.387 1.00 66.56 195 GLY A N 1
ATOM 1588 C CA . GLY A 1 195 ? -4.971 12.355 -13.951 1.00 66.56 195 GLY A CA 1
ATOM 1589 C C . GLY A 1 195 ? -5.902 12.218 -12.741 1.00 66.56 195 GLY A C 1
ATOM 1590 O O . GLY A 1 195 ? -6.286 13.242 -12.187 1.00 66.56 195 GLY A O 1
ATOM 1591 N N . GLU A 1 196 ? -6.213 10.998 -12.290 1.00 64.00 196 GLU A N 1
ATOM 1592 C CA . GLU A 1 196 ? -7.042 10.754 -11.090 1.00 64.00 196 GLU A CA 1
ATOM 1593 C C . GLU A 1 196 ? -6.209 10.301 -9.883 1.00 64.00 196 GLU A C 1
ATOM 1595 O O . GLU A 1 196 ? -6.736 9.996 -8.819 1.00 64.00 196 GLU A O 1
ATOM 1600 N N . THR A 1 197 ? -4.883 10.250 -10.020 1.00 55.72 197 THR A N 1
ATOM 1601 C CA . THR A 1 197 ? -4.032 10.065 -8.852 1.00 55.72 197 THR A CA 1
ATOM 1602 C C . THR A 1 197 ? -4.071 11.329 -8.002 1.00 55.72 197 THR A C 1
ATOM 1604 O O . THR A 1 197 ? -4.011 12.450 -8.517 1.00 55.72 197 THR A O 1
ATOM 1607 N N . ASP A 1 198 ? -4.052 11.134 -6.683 1.00 62.09 198 ASP A N 1
ATOM 1608 C CA . ASP A 1 198 ? -3.838 12.149 -5.647 1.00 62.09 198 ASP A CA 1
ATOM 1609 C C . ASP A 1 198 ? -2.681 13.109 -5.938 1.00 62.09 198 ASP A C 1
ATOM 1611 O O . ASP A 1 198 ? -2.453 14.018 -5.169 1.00 62.09 198 ASP A O 1
ATOM 1615 N N . GLU A 1 199 ? -1.867 12.912 -6.970 1.00 72.06 199 GLU A N 1
ATOM 1616 C CA . GLU A 1 199 ? -0.789 13.810 -7.345 1.00 72.06 199 GLU A CA 1
ATOM 1617 C C . GLU A 1 199 ? -1.292 15.203 -7.731 1.00 72.06 199 GLU A C 1
ATOM 1619 O O . GLU A 1 199 ? -0.651 16.181 -7.358 1.00 72.06 199 GLU A O 1
ATOM 1624 N N . VAL A 1 200 ? -2.445 15.327 -8.399 1.00 72.69 200 VAL A N 1
ATOM 1625 C CA . VAL A 1 200 ? -3.031 16.647 -8.695 1.00 72.69 200 VAL A CA 1
ATOM 1626 C C . VAL A 1 200 ? -3.464 17.333 -7.400 1.00 72.69 200 VAL A C 1
ATOM 1628 O O . VAL A 1 200 ? -3.076 18.476 -7.161 1.00 72.69 200 VAL A O 1
ATOM 1631 N N . GLU A 1 201 ? -4.180 16.622 -6.528 1.00 77.50 201 GLU A N 1
ATOM 1632 C CA . GLU A 1 201 ? -4.655 17.162 -5.248 1.00 77.50 201 GLU A CA 1
ATOM 1633 C C . GLU A 1 201 ? -3.490 17.421 -4.278 1.00 77.50 201 GLU A C 1
ATOM 1635 O O . GLU A 1 201 ? -3.390 18.479 -3.671 1.00 77.50 201 GLU A O 1
ATOM 1640 N N . ARG A 1 202 ? -2.509 16.522 -4.211 1.00 76.19 202 ARG A N 1
ATOM 1641 C CA . ARG A 1 202 ? -1.274 16.652 -3.424 1.00 76.19 202 ARG A CA 1
ATOM 1642 C C . ARG A 1 202 ? -0.413 17.795 -3.944 1.00 76.19 202 ARG A C 1
ATOM 1644 O O . ARG A 1 202 ? 0.145 18.528 -3.136 1.00 76.19 202 ARG A O 1
ATOM 1651 N N . ASN A 1 203 ? -0.332 18.006 -5.260 1.00 82.19 203 ASN A N 1
ATOM 1652 C CA . ASN A 1 203 ? 0.331 19.178 -5.833 1.00 82.19 203 ASN A CA 1
ATOM 1653 C C . ASN A 1 203 ? -0.450 20.459 -5.547 1.00 82.19 203 ASN A C 1
ATOM 1655 O O . ASN A 1 203 ? 0.180 21.474 -5.264 1.00 82.19 203 ASN A O 1
ATOM 1659 N N . ARG A 1 204 ? -1.786 20.427 -5.571 1.00 88.81 204 ARG A N 1
ATOM 1660 C CA . ARG A 1 204 ? -2.641 21.563 -5.211 1.00 88.81 204 ARG A CA 1
ATOM 1661 C C . ARG A 1 204 ? -2.451 21.960 -3.747 1.00 88.81 204 ARG A C 1
ATOM 1663 O O . ARG A 1 204 ? -2.075 23.102 -3.497 1.00 88.81 204 ARG A O 1
ATOM 1670 N N . VAL A 1 205 ? -2.575 21.012 -2.816 1.00 87.75 205 VAL A N 1
ATOM 1671 C CA . VAL A 1 205 ? -2.325 21.199 -1.375 1.00 87.75 205 VAL A CA 1
ATOM 1672 C C . VAL A 1 205 ? -0.906 21.713 -1.136 1.00 87.75 205 VAL A C 1
ATOM 1674 O O . VAL A 1 205 ? -0.701 22.670 -0.396 1.00 87.75 205 VAL A O 1
ATOM 1677 N N . LYS A 1 206 ? 0.095 21.147 -1.820 1.00 91.06 206 LYS A N 1
ATOM 1678 C CA . LYS A 1 206 ? 1.489 21.601 -1.711 1.00 91.06 206 LYS A CA 1
ATOM 1679 C C . LYS A 1 206 ? 1.677 23.029 -2.237 1.00 91.06 206 LYS A C 1
ATOM 1681 O O . LYS A 1 206 ? 2.467 23.780 -1.673 1.00 91.06 206 LYS A O 1
ATOM 1686 N N . LYS A 1 207 ? 0.949 23.427 -3.286 1.00 96.06 207 LYS A N 1
ATOM 1687 C CA . LYS A 1 207 ? 0.958 24.798 -3.827 1.00 96.06 207 LYS A CA 1
ATOM 1688 C C . LYS A 1 207 ? 0.275 25.788 -2.882 1.00 96.06 207 LYS A C 1
ATOM 1690 O O . LYS A 1 207 ? 0.770 26.899 -2.728 1.00 96.06 207 LYS A O 1
ATOM 1695 N N . GLU A 1 208 ? -0.838 25.396 -2.266 1.00 96.31 208 GLU A N 1
ATOM 1696 C CA . GLU A 1 208 ? -1.563 26.199 -1.272 1.00 96.31 208 GLU A CA 1
ATOM 1697 C C . GLU A 1 208 ? -0.721 26.407 -0.008 1.00 96.31 208 GLU A C 1
ATOM 1699 O O . GLU A 1 208 ? -0.493 27.553 0.373 1.00 96.31 208 GLU A O 1
ATOM 1704 N N . ALA A 1 209 ? -0.138 25.338 0.543 1.00 94.00 209 ALA A N 1
ATOM 1705 C CA . ALA A 1 209 ? 0.782 25.416 1.679 1.00 94.00 209 ALA A CA 1
ATOM 1706 C C . ALA A 1 209 ? 2.000 26.310 1.382 1.00 94.00 209 ALA A C 1
ATOM 1708 O O . ALA A 1 209 ? 2.424 27.101 2.222 1.00 94.00 209 ALA A O 1
ATOM 1709 N N . MET A 1 210 ? 2.546 26.243 0.161 1.00 95.00 210 MET A N 1
ATOM 1710 C CA . MET A 1 210 ? 3.659 27.111 -0.231 1.00 95.00 210 MET A CA 1
ATOM 1711 C C . MET A 1 210 ? 3.237 28.589 -0.323 1.00 95.00 210 MET A C 1
ATOM 1713 O O . MET A 1 210 ? 4.004 29.465 0.058 1.00 95.00 210 MET A O 1
ATOM 1717 N N . ARG A 1 211 ? 2.016 28.888 -0.793 1.00 97.44 211 ARG A N 1
ATOM 1718 C CA . ARG A 1 211 ? 1.478 30.263 -0.824 1.00 97.44 211 ARG A CA 1
ATOM 1719 C C . ARG A 1 211 ? 1.219 30.833 0.567 1.00 97.44 211 ARG A C 1
ATOM 1721 O O . ARG A 1 211 ? 1.289 32.044 0.729 1.00 97.44 211 ARG A O 1
ATOM 1728 N N . GLU A 1 212 ? 0.859 29.991 1.529 1.00 95.88 212 GLU A N 1
ATOM 1729 C CA . GLU A 1 212 ? 0.680 30.394 2.925 1.00 95.88 212 GLU A CA 1
ATOM 1730 C C . GLU A 1 212 ? 2.022 30.699 3.598 1.00 95.88 212 GLU A C 1
ATOM 1732 O O . GLU A 1 212 ? 2.140 31.718 4.262 1.00 95.88 212 GLU A O 1
ATOM 1737 N N . TYR A 1 213 ? 3.056 29.893 3.341 1.00 95.94 213 TYR A N 1
ATOM 1738 C CA . TYR A 1 213 ? 4.401 30.102 3.890 1.00 95.94 213 TYR A CA 1
ATOM 1739 C C . TYR A 1 213 ? 5.047 31.446 3.497 1.00 95.94 213 TYR A C 1
ATOM 1741 O O . TYR A 1 213 ? 5.830 31.999 4.262 1.00 95.94 213 TYR A O 1
ATOM 1749 N N . TYR A 1 214 ? 4.744 31.965 2.304 1.00 96.06 214 TYR A N 1
ATOM 1750 C CA . TYR A 1 214 ? 5.296 33.234 1.804 1.00 96.06 214 TYR A CA 1
ATOM 1751 C C . TYR A 1 214 ? 4.423 34.464 2.097 1.00 96.06 214 TYR A C 1
ATOM 1753 O O . TYR A 1 214 ? 4.698 35.535 1.551 1.00 96.06 214 TYR A O 1
ATOM 1761 N N . ARG A 1 215 ? 3.358 34.315 2.888 1.00 91.81 215 ARG A N 1
ATOM 1762 C CA . ARG A 1 215 ? 2.452 35.406 3.257 1.00 91.81 215 ARG A CA 1
ATOM 1763 C C . ARG A 1 215 ? 2.807 35.958 4.632 1.00 91.81 215 ARG A C 1
ATOM 1765 O O . ARG A 1 215 ? 2.715 37.195 4.774 1.00 91.81 215 ARG A O 1
#